Protein AF-A0A955W5U6-F1 (afdb_monomer_lite)

Secondary structure (DSSP, 8-state):
------HHHHHHHHTT---S-HHHHHHHHHTT------TTHHHHHT--GGGTTS---TT--HHHHHHHHTT--B--EEEESGGGSSEEEE--HHHHHHHTHHHHH--S---EEEETTTEEEESS-SS--------EEEEPPPB--SS-SHHHHH-HHHHHHHHHHHHHHHHHHHHHHHHHHHH--

Radius of gyration: 18.3 Å; chains: 1; bounding box: 48×34×46 Å

Structure (mmCIF, N/CA/C/O backbone):
data_AF-A0A955W5U6-F1
#
_entry.id   AF-A0A955W5U6-F1
#
loop_
_atom_site.group_PDB
_atom_site.id
_atom_site.type_symbol
_atom_site.label_atom_id
_atom_site.label_alt_id
_atom_site.label_comp_id
_atom_site.label_asym_id
_atom_site.label_entity_id
_atom_site.label_seq_id
_atom_site.pdbx_PDB_ins_code
_atom_site.Cartn_x
_atom_site.Cartn_y
_atom_site.Cartn_z
_atom_site.occupancy
_atom_site.B_iso_or_equiv
_atom_site.auth_seq_id
_atom_site.auth_comp_id
_atom_site.auth_asym_id
_atom_site.auth_atom_id
_atom_site.pdbx_PDB_model_num
ATOM 1 N N . THR A 1 1 ? 7.792 -0.093 19.695 1.00 34.09 1 THR A N 1
ATOM 2 C CA . THR A 1 1 ? 9.163 -0.514 19.315 1.00 34.09 1 THR A CA 1
ATOM 3 C C . THR A 1 1 ? 9.950 0.715 18.908 1.00 34.09 1 THR A C 1
ATOM 5 O O . THR A 1 1 ? 9.458 1.482 18.096 1.00 34.09 1 THR A O 1
ATOM 8 N N . SER A 1 2 ? 11.088 0.969 19.558 1.00 31.83 2 SER A N 1
ATOM 9 C CA . SER A 1 2 ? 11.802 2.258 19.545 1.00 31.83 2 SER A CA 1
ATOM 10 C C . SER A 1 2 ? 12.275 2.677 18.144 1.00 31.83 2 SER A C 1
ATOM 12 O O . SER A 1 2 ? 13.122 2.016 17.542 1.00 31.83 2 SER A O 1
ATOM 14 N N . PHE A 1 3 ? 11.729 3.784 17.635 1.00 42.81 3 PHE A N 1
ATOM 15 C CA . PHE A 1 3 ? 12.229 4.490 16.455 1.00 42.81 3 PHE A CA 1
ATOM 16 C C . PHE A 1 3 ? 13.538 5.180 16.877 1.00 42.81 3 PHE A C 1
ATOM 18 O O . PHE A 1 3 ? 13.518 6.229 17.520 1.00 42.81 3 PHE A O 1
ATOM 25 N N . ARG A 1 4 ? 14.697 4.552 16.630 1.00 45.94 4 ARG A N 1
ATOM 26 C CA . ARG A 1 4 ? 15.995 5.144 16.999 1.00 45.94 4 ARG A CA 1
ATOM 27 C C . ARG A 1 4 ? 16.191 6.457 16.235 1.00 45.94 4 ARG A C 1
ATOM 29 O O . ARG A 1 4 ? 16.200 6.481 15.006 1.00 45.94 4 ARG A O 1
ATOM 36 N N . VAL A 1 5 ? 16.354 7.541 16.989 1.00 48.19 5 VAL A N 1
ATOM 37 C CA . VAL A 1 5 ? 16.432 8.925 16.505 1.00 48.19 5 VAL A CA 1
ATOM 38 C C . VAL A 1 5 ? 17.806 9.192 15.871 1.00 48.19 5 VAL A C 1
ATOM 40 O O . VAL A 1 5 ? 18.688 9.789 16.477 1.00 48.19 5 VAL A O 1
ATOM 43 N N . GLY A 1 6 ? 18.020 8.686 14.656 1.00 61.12 6 GLY A N 1
ATOM 44 C CA . GLY A 1 6 ? 19.165 9.038 13.808 1.00 61.12 6 GLY A CA 1
ATOM 45 C C . GLY A 1 6 ? 18.867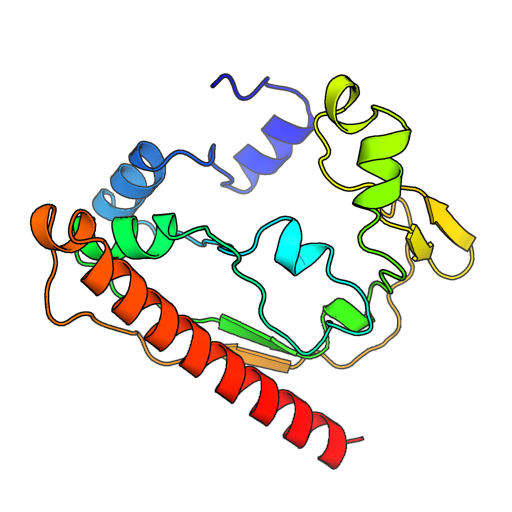 10.235 12.885 1.00 61.12 6 GLY A C 1
ATOM 46 O O . GLY A 1 6 ? 17.714 10.666 12.795 1.00 61.12 6 GLY A O 1
ATOM 47 N N . PRO A 1 7 ? 19.863 10.754 12.140 1.00 62.62 7 PRO A N 1
ATOM 48 C CA . PRO A 1 7 ? 19.679 11.865 11.194 1.00 62.62 7 PRO A CA 1
ATOM 49 C C . PRO A 1 7 ? 18.575 11.600 10.159 1.00 62.62 7 PRO A C 1
ATOM 51 O O . PRO A 1 7 ? 17.781 12.481 9.844 1.00 62.62 7 PRO A O 1
ATOM 54 N N . VAL A 1 8 ? 18.475 10.349 9.702 1.00 58.75 8 VAL A N 1
ATOM 55 C CA . VAL A 1 8 ? 17.448 9.876 8.764 1.00 58.75 8 VAL A CA 1
ATOM 56 C C . VAL A 1 8 ? 16.051 9.925 9.391 1.00 58.75 8 VAL A C 1
ATOM 58 O O . VAL A 1 8 ? 15.119 10.422 8.769 1.00 58.75 8 VAL A O 1
ATOM 61 N N . ALA A 1 9 ? 15.905 9.484 10.645 1.00 60.75 9 ALA A N 1
ATOM 62 C CA . ALA A 1 9 ? 14.629 9.545 11.357 1.00 60.75 9 ALA A CA 1
ATOM 63 C C . ALA A 1 9 ? 14.159 10.996 11.537 1.00 60.75 9 ALA A C 1
ATOM 65 O O . ALA A 1 9 ? 13.003 11.293 11.269 1.00 60.75 9 ALA A O 1
ATOM 66 N N . ARG A 1 10 ? 15.067 11.916 11.897 1.00 65.88 10 ARG A N 1
ATOM 67 C CA . ARG A 1 10 ? 14.760 13.353 12.007 1.00 65.88 10 ARG A CA 1
ATOM 68 C C . ARG A 1 10 ? 14.294 13.969 10.690 1.00 65.88 10 ARG A C 1
ATOM 70 O O . ARG A 1 10 ? 13.343 14.743 10.704 1.00 65.88 10 ARG A O 1
ATOM 77 N N . PHE A 1 11 ? 14.937 13.626 9.576 1.00 68.19 11 PHE A N 1
ATOM 78 C CA . PHE A 1 11 ? 14.529 14.099 8.253 1.00 68.19 11 PHE A CA 1
ATOM 79 C C . PHE A 1 11 ? 13.111 13.631 7.900 1.00 68.19 11 PHE A C 1
ATOM 81 O O . PHE A 1 11 ? 12.267 14.442 7.532 1.00 68.19 11 PHE A O 1
ATOM 88 N N . PHE A 1 12 ? 12.816 12.344 8.093 1.00 67.19 12 PHE A N 1
ATOM 89 C CA . PHE A 1 12 ? 11.481 11.804 7.836 1.00 67.19 12 PHE A CA 1
ATOM 90 C C . PHE A 1 12 ? 10.420 12.375 8.785 1.00 67.19 12 PHE A C 1
ATOM 92 O O . PHE A 1 12 ? 9.337 12.729 8.329 1.00 67.19 12 PHE A O 1
ATOM 99 N N . THR A 1 13 ? 10.727 12.551 10.073 1.00 71.75 13 THR A N 1
ATOM 100 C CA . THR A 1 13 ? 9.811 13.203 11.022 1.00 71.75 13 THR A CA 1
ATOM 101 C C . THR A 1 13 ? 9.540 14.661 10.650 1.00 71.75 13 THR A C 1
ATOM 103 O O . THR A 1 13 ? 8.400 15.102 10.749 1.00 71.75 13 THR A O 1
ATOM 106 N N . ALA A 1 14 ? 10.538 15.402 10.156 1.00 66.88 14 ALA A N 1
ATOM 107 C CA . ALA A 1 14 ? 10.334 16.762 9.647 1.00 66.88 14 ALA A CA 1
ATOM 108 C C . ALA A 1 14 ? 9.428 16.802 8.400 1.00 66.88 14 ALA A C 1
ATOM 110 O O . ALA A 1 14 ? 8.736 17.790 8.176 1.00 66.88 14 ALA A O 1
ATOM 111 N N . LEU A 1 15 ? 9.387 15.715 7.625 1.00 66.31 15 LEU A N 1
ATOM 112 C CA . LEU A 1 15 ? 8.453 15.515 6.512 1.00 66.31 15 LEU A CA 1
ATOM 113 C C . LEU A 1 15 ? 7.086 14.956 6.955 1.00 66.31 15 LEU A C 1
ATOM 115 O O . LEU A 1 15 ? 6.272 14.586 6.112 1.00 66.31 15 LEU A O 1
ATOM 119 N N . GLY A 1 16 ? 6.824 14.876 8.264 1.00 65.81 16 GLY A N 1
ATOM 120 C CA . GLY A 1 16 ? 5.565 14.379 8.823 1.00 65.81 16 GLY A CA 1
ATOM 121 C C . GLY A 1 16 ? 5.456 12.854 8.889 1.00 65.81 16 GLY A C 1
ATOM 122 O O . GLY A 1 16 ? 4.377 12.333 9.163 1.00 65.81 16 GLY A O 1
ATOM 123 N N . ALA A 1 17 ? 6.545 12.116 8.653 1.00 69.88 17 ALA A N 1
ATOM 124 C CA . ALA A 1 17 ? 6.533 10.670 8.816 1.00 69.88 17 ALA A CA 1
ATOM 125 C C . ALA A 1 17 ? 6.460 10.307 10.301 1.00 69.88 17 ALA A C 1
ATOM 127 O O . ALA A 1 17 ? 7.301 10.708 11.113 1.00 69.88 17 ALA A O 1
ATOM 128 N N . VAL A 1 18 ? 5.471 9.489 10.631 1.00 70.25 18 VAL A N 1
ATOM 129 C CA . VAL A 1 18 ? 5.266 8.964 11.973 1.00 70.25 18 VAL A CA 1
ATOM 130 C C . VAL A 1 18 ? 5.658 7.487 12.052 1.00 70.25 18 VAL A C 1
ATOM 132 O O . VAL A 1 18 ? 5.586 6.780 11.040 1.00 70.25 18 VAL A O 1
ATOM 135 N N . PRO A 1 19 ? 6.084 6.988 13.229 1.00 70.00 19 PRO A N 1
ATOM 136 C CA . PRO A 1 19 ? 6.221 5.558 13.460 1.00 70.00 19 PRO A CA 1
ATOM 137 C C . PRO A 1 19 ? 4.973 4.802 12.997 1.00 70.00 19 PRO A C 1
ATOM 139 O O . PRO A 1 19 ? 3.849 5.200 13.291 1.00 70.00 19 PRO A O 1
ATOM 142 N N . ALA A 1 20 ? 5.176 3.695 12.282 1.00 67.25 20 ALA A N 1
ATOM 143 C CA . ALA A 1 20 ? 4.094 2.844 11.802 1.00 67.25 20 ALA A CA 1
ATOM 144 C C . ALA A 1 20 ? 3.463 2.062 12.972 1.00 67.25 20 ALA A C 1
ATOM 146 O O . ALA A 1 20 ? 3.761 0.885 13.177 1.00 67.25 20 ALA A O 1
ATOM 147 N N . ALA A 1 21 ? 2.630 2.747 13.755 1.00 76.94 21 ALA A N 1
ATOM 148 C CA . ALA A 1 21 ? 1.872 2.218 14.883 1.00 76.94 21 ALA A CA 1
ATOM 149 C C . ALA A 1 21 ? 0.371 2.494 14.660 1.00 76.94 21 ALA A C 1
ATOM 151 O O . ALA A 1 21 ? 0.016 3.641 14.367 1.00 76.94 21 ALA A O 1
ATOM 152 N N . PRO A 1 22 ? -0.511 1.481 14.764 1.00 78.06 22 PRO A N 1
ATOM 153 C CA . PRO A 1 22 ? -1.954 1.662 14.591 1.00 78.06 22 PRO A CA 1
ATOM 154 C C . PRO A 1 22 ? -2.551 2.740 15.503 1.00 78.06 22 PRO A C 1
ATOM 156 O O . PRO A 1 22 ? -3.418 3.490 15.065 1.00 78.06 22 PRO A O 1
ATOM 159 N N . GLU A 1 23 ? -2.053 2.847 16.734 1.00 84.62 23 GLU A N 1
ATOM 160 C CA . GLU A 1 23 ? -2.523 3.801 17.744 1.00 84.62 23 GLU A CA 1
ATOM 161 C C . GLU A 1 23 ? -2.258 5.241 17.295 1.00 84.62 23 GLU A C 1
ATOM 163 O O . GLU A 1 23 ? -3.140 6.089 17.337 1.00 84.62 23 GLU A O 1
ATOM 168 N N . MET A 1 24 ? -1.070 5.495 16.747 1.00 86.06 24 MET A N 1
ATOM 169 C CA . MET A 1 24 ? -0.699 6.819 16.251 1.00 86.06 24 MET A CA 1
ATOM 170 C C . MET A 1 24 ? -1.499 7.211 15.006 1.00 86.06 24 MET A C 1
ATOM 172 O O . MET A 1 24 ? -1.887 8.365 14.844 1.00 86.06 24 MET A O 1
ATOM 176 N N . ALA A 1 25 ? -1.765 6.252 14.118 1.00 87.50 25 ALA A N 1
ATOM 177 C CA . ALA A 1 25 ? -2.601 6.500 12.950 1.00 87.50 25 ALA A CA 1
ATOM 178 C C . ALA A 1 25 ? -4.059 6.804 13.347 1.00 87.50 25 ALA A C 1
ATOM 180 O O . ALA A 1 25 ? -4.676 7.674 12.735 1.00 87.50 25 ALA A O 1
ATOM 181 N N . SER A 1 26 ? -4.579 6.137 14.383 1.00 90.31 26 SER A N 1
ATOM 182 C CA . SER A 1 26 ? -5.891 6.418 14.981 1.00 90.31 26 SER A CA 1
ATOM 183 C C . SER A 1 26 ? -5.949 7.831 15.576 1.00 90.31 26 SER A C 1
ATOM 185 O O . SER A 1 26 ? -6.796 8.625 15.169 1.00 90.31 26 SER A O 1
ATOM 187 N N . GLU A 1 27 ? -4.981 8.209 16.419 1.00 90.81 27 GLU A N 1
ATOM 188 C CA . GLU A 1 27 ? -4.899 9.554 17.014 1.00 90.81 27 GLU A CA 1
ATOM 189 C C . GLU A 1 27 ? -4.852 10.670 15.956 1.00 90.81 27 GLU A C 1
ATOM 191 O O . GLU A 1 27 ? -5.523 11.698 16.090 1.00 90.81 27 GLU A O 1
ATOM 196 N N . LEU A 1 28 ? -4.087 10.470 14.876 1.00 91.31 28 LEU A N 1
ATOM 197 C CA . LEU A 1 28 ? -4.004 11.425 13.768 1.00 91.31 28 LEU A CA 1
ATOM 198 C C . LEU A 1 28 ? -5.349 11.599 13.057 1.00 91.31 28 LEU A C 1
ATOM 200 O O . LEU A 1 28 ? -5.753 12.734 12.794 1.00 91.31 28 LEU A O 1
ATOM 204 N N . LEU A 1 29 ? -6.044 10.498 12.761 1.00 93.06 29 LEU A N 1
ATOM 205 C CA . LEU A 1 29 ? -7.362 10.539 12.123 1.00 93.06 29 LEU A CA 1
ATOM 206 C C . LEU A 1 29 ? -8.392 11.236 13.022 1.00 93.06 29 LEU A C 1
ATOM 208 O O . LEU A 1 29 ? -9.114 12.114 12.549 1.00 93.06 29 LEU A O 1
ATOM 212 N N . GLN A 1 30 ? -8.405 10.923 14.320 1.00 91.75 30 GLN A N 1
ATOM 213 C CA . GLN A 1 30 ? -9.289 11.563 15.305 1.00 91.75 30 GLN A CA 1
ATOM 214 C C . GLN A 1 30 ? -8.997 13.058 15.475 1.00 91.75 30 GLN A C 1
ATOM 216 O O . GLN A 1 30 ? -9.906 13.851 15.709 1.00 91.75 30 GLN A O 1
ATOM 221 N N . SER A 1 31 ? -7.740 13.458 15.285 1.00 93.81 31 SER A N 1
ATOM 222 C CA . SER A 1 31 ? -7.306 14.859 15.312 1.00 93.81 31 SER A CA 1
ATOM 223 C C . SER A 1 31 ? -7.586 15.611 13.998 1.00 93.81 31 SER A C 1
ATOM 225 O O . SER A 1 31 ? -7.182 16.765 13.852 1.00 93.81 31 SER A O 1
ATOM 227 N N . GLY A 1 32 ? -8.257 14.980 13.027 1.00 90.69 32 GLY A N 1
ATOM 228 C CA . GLY A 1 32 ? -8.648 15.591 11.752 1.00 90.69 32 GLY A CA 1
ATOM 229 C C . GLY A 1 32 ? -7.566 15.576 10.666 1.00 90.69 32 GLY A C 1
ATOM 230 O O . GLY A 1 32 ? -7.752 16.186 9.608 1.00 90.69 32 GLY A O 1
ATOM 231 N N . TYR A 1 33 ? -6.445 14.884 10.886 1.00 92.12 33 TYR A N 1
ATOM 232 C CA . TYR A 1 33 ? -5.411 14.715 9.866 1.00 92.12 33 TYR A CA 1
ATOM 233 C C . TYR A 1 33 ? -5.774 13.612 8.869 1.00 92.12 33 TYR A C 1
ATOM 235 O O . TYR A 1 33 ? -6.587 12.726 9.120 1.00 92.12 33 TYR A O 1
ATOM 243 N N . LYS A 1 34 ? -5.119 13.654 7.707 1.00 90.44 34 LYS A N 1
ATOM 244 C CA . LYS A 1 34 ? -5.194 12.600 6.691 1.00 90.44 34 LYS A CA 1
ATOM 245 C C . LYS A 1 34 ? -3.996 11.673 6.849 1.00 90.44 34 LYS A C 1
ATOM 247 O O . LYS A 1 34 ? -2.871 12.147 6.988 1.00 90.44 34 LYS A O 1
ATOM 252 N N . VAL A 1 35 ? -4.228 10.366 6.766 1.00 90.50 35 VAL A N 1
ATOM 253 C CA . VAL A 1 35 ? -3.174 9.348 6.848 1.00 90.50 35 VAL A CA 1
ATOM 254 C C . VAL A 1 35 ? -2.984 8.693 5.484 1.00 90.50 35 VAL A C 1
ATOM 256 O O . VAL A 1 35 ? -3.941 8.228 4.869 1.00 90.50 35 VAL A O 1
ATOM 259 N N . LEU A 1 36 ? -1.734 8.643 5.019 1.00 89.81 36 LEU A N 1
ATOM 260 C CA . LEU A 1 36 ? -1.338 7.904 3.823 1.00 89.81 36 LEU A CA 1
ATOM 261 C C . LEU A 1 36 ? -0.738 6.559 4.237 1.00 89.81 36 LEU A C 1
ATOM 263 O O . LEU A 1 36 ? 0.245 6.512 4.975 1.00 89.81 36 LEU A O 1
ATOM 267 N N . ALA A 1 37 ? -1.316 5.468 3.741 1.00 88.31 37 ALA A N 1
ATOM 268 C CA . ALA A 1 37 ? -0.846 4.116 4.006 1.00 88.31 37 ALA A CA 1
ATOM 269 C C . ALA A 1 37 ? -0.379 3.436 2.715 1.00 88.31 37 ALA A C 1
ATOM 271 O O . ALA A 1 37 ? -0.998 3.584 1.665 1.00 88.31 37 ALA A O 1
ATOM 272 N N . PHE A 1 38 ? 0.680 2.631 2.822 1.00 86.94 38 PHE A N 1
ATOM 273 C CA . PHE A 1 38 ? 1.185 1.775 1.747 1.00 86.94 38 PHE A CA 1
ATOM 274 C C . PHE A 1 38 ? 1.054 0.306 2.172 1.00 86.94 38 PHE A C 1
ATOM 276 O O . PHE A 1 38 ? 1.992 -0.235 2.766 1.00 86.94 38 PHE A O 1
ATOM 283 N N . PRO A 1 39 ? -0.088 -0.362 1.908 1.00 85.62 39 PRO A N 1
ATOM 284 C CA . PRO A 1 39 ? -0.369 -1.689 2.461 1.00 85.62 39 PRO A CA 1
ATOM 285 C C . PRO A 1 39 ? 0.697 -2.730 2.097 1.00 85.62 39 PRO A C 1
ATOM 287 O O . PRO A 1 39 ? 1.187 -3.455 2.964 1.00 85.62 39 PRO A O 1
ATOM 290 N N . GLY A 1 40 ? 1.150 -2.743 0.842 1.00 78.06 40 GLY A N 1
ATOM 291 C CA . GLY A 1 40 ? 2.191 -3.666 0.387 1.00 78.06 40 GLY A CA 1
ATOM 292 C C . GLY A 1 40 ? 3.605 -3.345 0.880 1.00 78.06 40 GLY A C 1
ATOM 293 O O . GLY A 1 40 ? 4.445 -4.245 0.979 1.00 78.06 40 GLY A O 1
ATOM 294 N N . GLY A 1 41 ? 3.862 -2.101 1.302 1.00 75.75 41 GLY A N 1
ATOM 295 C CA . GLY A 1 41 ? 5.161 -1.616 1.785 1.00 75.75 41 GLY A CA 1
ATOM 296 C C . GLY A 1 41 ? 6.333 -2.131 0.946 1.00 75.75 41 GLY A C 1
ATOM 297 O O . GLY A 1 41 ? 6.281 -2.100 -0.277 1.00 75.75 41 GLY A O 1
ATOM 298 N N . GLU A 1 42 ? 7.349 -2.683 1.613 1.00 63.75 42 GLU A N 1
ATOM 299 C CA . GLU A 1 42 ? 8.541 -3.255 0.966 1.00 63.75 42 GLU A CA 1
ATOM 300 C C . GLU A 1 42 ? 8.222 -4.334 -0.094 1.00 63.75 42 GLU A C 1
ATOM 302 O O . GLU A 1 42 ? 8.974 -4.503 -1.045 1.00 63.75 42 GLU A O 1
ATOM 307 N N . THR A 1 43 ? 7.115 -5.077 0.041 1.00 67.62 43 THR A N 1
ATOM 308 C CA . THR A 1 43 ? 6.779 -6.145 -0.918 1.00 67.62 43 THR A CA 1
ATOM 309 C C . THR A 1 43 ? 6.323 -5.586 -2.241 1.00 67.62 43 THR A C 1
ATOM 311 O O . THR A 1 43 ? 6.748 -6.057 -3.290 1.00 67.62 43 THR A O 1
ATOM 314 N N . ASP A 1 44 ? 5.487 -4.564 -2.180 1.00 73.44 44 ASP A N 1
ATOM 315 C CA . ASP A 1 44 ? 4.989 -3.913 -3.375 1.00 73.44 44 ASP A CA 1
ATOM 316 C C . ASP A 1 44 ? 6.049 -2.997 -3.992 1.00 73.44 44 ASP A C 1
ATOM 318 O O . ASP A 1 44 ? 6.201 -2.962 -5.212 1.00 73.44 44 ASP A O 1
ATOM 322 N N . SER A 1 45 ? 6.837 -2.299 -3.167 1.00 67.38 45 SER A N 1
ATOM 323 C CA . SER A 1 45 ? 7.867 -1.383 -3.664 1.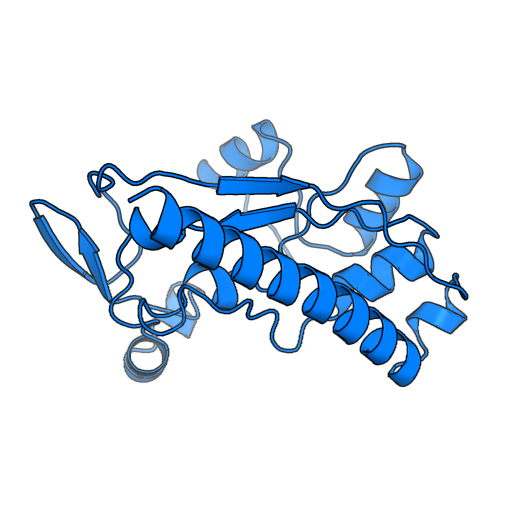00 67.38 45 SER A CA 1
ATOM 324 C C . SER A 1 45 ? 9.064 -2.104 -4.283 1.00 67.38 45 SER A C 1
ATOM 326 O O . SER A 1 45 ? 9.646 -1.591 -5.234 1.00 67.38 45 SER A O 1
ATOM 328 N N . MET A 1 46 ? 9.411 -3.297 -3.793 1.00 64.38 46 MET A N 1
ATOM 329 C CA . MET A 1 46 ? 10.569 -4.077 -4.257 1.00 64.38 46 MET A CA 1
ATOM 330 C C . MET A 1 46 ? 10.168 -5.280 -5.114 1.00 64.38 46 MET A C 1
ATOM 332 O O . MET A 1 46 ? 10.929 -6.246 -5.236 1.00 64.38 46 MET A O 1
ATOM 336 N N . ARG A 1 47 ? 8.961 -5.247 -5.688 1.00 74.31 47 ARG A N 1
ATOM 337 C CA . ARG A 1 47 ? 8.494 -6.282 -6.610 1.00 74.31 47 ARG A CA 1
ATOM 338 C C . ARG A 1 47 ? 9.366 -6.328 -7.860 1.00 74.31 47 ARG A C 1
ATOM 340 O O . ARG A 1 47 ? 9.929 -5.320 -8.283 1.00 74.31 47 ARG A O 1
ATOM 347 N N . SER A 1 48 ? 9.483 -7.520 -8.438 1.00 72.69 48 SER A N 1
ATOM 348 C CA . SER A 1 48 ? 10.264 -7.715 -9.655 1.00 72.69 48 SER A CA 1
ATOM 349 C C . SER A 1 48 ? 9.666 -6.922 -10.822 1.00 72.69 48 SER A C 1
ATOM 351 O O . SER A 1 48 ? 8.459 -6.670 -10.862 1.00 72.69 48 SER A O 1
ATOM 353 N N . PHE A 1 49 ? 10.481 -6.581 -11.820 1.00 70.81 49 PHE A N 1
ATOM 354 C CA . PHE A 1 49 ? 9.986 -5.948 -13.045 1.00 70.81 49 PHE A CA 1
ATOM 355 C C . PHE A 1 49 ? 8.930 -6.808 -13.776 1.00 70.81 49 PHE A C 1
ATOM 357 O O . PHE A 1 49 ? 8.039 -6.278 -14.444 1.00 70.81 49 PHE A O 1
ATOM 364 N N . ALA A 1 50 ? 8.973 -8.137 -13.624 1.00 75.81 50 ALA A N 1
ATOM 365 C CA . ALA A 1 50 ? 7.938 -9.022 -14.159 1.00 75.81 50 ALA A CA 1
ATOM 366 C C . ALA A 1 50 ? 6.569 -8.772 -13.496 1.00 75.81 50 ALA A C 1
ATOM 368 O O . ALA A 1 50 ? 5.545 -8.789 -14.176 1.00 75.81 50 ALA A O 1
ATOM 369 N N . ASP A 1 51 ? 6.559 -8.433 -12.206 1.00 81.88 51 ASP A N 1
ATOM 370 C CA . ASP A 1 51 ? 5.355 -8.124 -11.428 1.00 81.88 51 ASP A CA 1
ATOM 371 C C . ASP A 1 51 ? 5.001 -6.627 -11.412 1.00 81.88 51 ASP A C 1
ATOM 373 O O . ASP A 1 51 ? 4.105 -6.206 -10.682 1.00 81.88 51 ASP A O 1
ATOM 377 N N . ARG A 1 52 ? 5.671 -5.786 -12.213 1.00 80.62 52 ARG A N 1
ATOM 378 C CA . ARG A 1 52 ? 5.502 -4.317 -12.170 1.00 80.62 52 ARG A CA 1
ATOM 379 C C . ARG A 1 52 ? 4.051 -3.844 -12.360 1.00 80.62 52 ARG A C 1
ATOM 381 O O . ARG A 1 52 ? 3.680 -2.812 -11.805 1.00 80.62 52 ARG A O 1
ATOM 388 N N . ASN A 1 53 ? 3.242 -4.636 -13.066 1.00 87.25 53 ASN A N 1
ATOM 389 C CA . ASN A 1 53 ? 1.835 -4.376 -13.392 1.00 87.25 53 ASN A CA 1
ATOM 390 C C . ASN A 1 53 ? 0.838 -5.012 -12.402 1.00 87.25 53 ASN A C 1
ATOM 392 O O . ASN A 1 53 ? -0.346 -5.119 -12.706 1.00 87.25 53 ASN A O 1
ATOM 396 N N . ARG A 1 54 ? 1.304 -5.478 -11.239 1.00 89.38 54 ARG A N 1
ATOM 397 C CA . ARG A 1 54 ? 0.468 -6.122 -10.219 1.00 89.38 54 ARG A CA 1
ATOM 398 C C . ARG A 1 54 ? 0.581 -5.382 -8.895 1.00 89.38 54 ARG A C 1
ATOM 400 O O . ARG A 1 54 ? 1.678 -4.982 -8.505 1.00 89.38 54 ARG A O 1
ATOM 407 N N . ILE A 1 55 ? -0.541 -5.253 -8.197 1.00 89.94 55 ILE A N 1
ATOM 408 C CA . ILE A 1 55 ? -0.600 -4.713 -6.837 1.00 89.94 55 ILE A CA 1
ATOM 409 C C . ILE A 1 55 ? -0.424 -5.856 -5.836 1.00 89.94 55 ILE A C 1
ATOM 411 O O . ILE A 1 55 ? -1.198 -6.816 -5.841 1.00 89.94 55 ILE A O 1
ATOM 415 N N . ILE A 1 56 ? 0.579 -5.762 -4.957 1.00 87.69 56 ILE A N 1
ATOM 416 C CA . ILE A 1 56 ? 0.932 -6.835 -4.014 1.00 87.69 56 ILE A CA 1
ATOM 417 C C . ILE A 1 56 ? 0.868 -6.328 -2.571 1.00 87.69 56 ILE A C 1
ATOM 419 O O . ILE A 1 56 ? 1.864 -5.922 -1.973 1.00 87.69 56 ILE A O 1
ATOM 423 N N . PHE A 1 57 ? -0.315 -6.402 -1.963 1.00 87.50 57 PHE A N 1
ATOM 424 C CA . PHE A 1 57 ? -0.500 -6.018 -0.557 1.00 87.50 57 PHE A CA 1
ATOM 425 C C . PHE A 1 57 ? -0.057 -7.100 0.441 1.00 87.50 57 PHE A C 1
ATOM 427 O O . PHE A 1 57 ? 0.291 -6.791 1.587 1.00 87.50 57 PHE A O 1
ATOM 434 N N . GLY A 1 58 ? 0.033 -8.355 -0.007 1.00 84.75 58 GLY A N 1
ATOM 435 C CA . GLY A 1 58 ? 0.415 -9.482 0.839 1.00 84.75 58 GLY A CA 1
ATOM 436 C C . GLY A 1 58 ? -0.599 -9.697 1.959 1.00 84.75 58 GLY A C 1
ATOM 437 O O . GLY A 1 58 ? -1.791 -9.510 1.769 1.00 84.75 58 GLY A O 1
ATOM 438 N N . THR A 1 59 ? -0.135 -10.070 3.153 1.00 85.19 59 THR A N 1
ATOM 439 C CA . THR A 1 59 ? -1.037 -10.449 4.248 1.00 85.19 59 THR A CA 1
ATOM 440 C C . THR A 1 59 ? -1.481 -9.299 5.163 1.00 85.19 59 THR A C 1
ATOM 442 O O . THR A 1 59 ? -2.023 -9.526 6.250 1.00 85.19 59 THR A O 1
ATOM 445 N N . ARG A 1 60 ? -1.224 -8.045 4.778 1.00 84.31 60 ARG A N 1
ATOM 446 C CA . ARG A 1 60 ? -1.342 -6.880 5.668 1.00 84.31 60 ARG A CA 1
ATOM 447 C C . ARG A 1 60 ? -2.721 -6.231 5.574 1.00 84.31 60 ARG A C 1
ATOM 449 O O . ARG A 1 60 ? -3.002 -5.483 4.646 1.00 84.31 60 ARG A O 1
ATOM 456 N N . ARG A 1 61 ? -3.547 -6.453 6.600 1.00 93.88 61 ARG A N 1
ATOM 457 C CA . ARG A 1 61 ? -4.931 -5.939 6.678 1.00 93.88 61 ARG A CA 1
ATOM 458 C C . ARG A 1 61 ? -5.101 -4.754 7.639 1.00 93.88 61 ARG A C 1
ATOM 460 O O . ARG A 1 61 ? -6.211 -4.297 7.883 1.00 93.88 61 ARG A O 1
ATOM 467 N N . GLY A 1 62 ? -4.002 -4.230 8.189 1.00 91.88 62 GLY A N 1
ATOM 468 C CA . GLY A 1 62 ? -4.042 -3.168 9.203 1.00 91.88 62 GLY A CA 1
ATOM 469 C C . GLY A 1 62 ? -4.713 -1.875 8.729 1.00 91.88 62 GLY A C 1
ATOM 470 O O . GLY A 1 62 ? -5.395 -1.231 9.514 1.00 91.88 62 GLY A O 1
ATOM 471 N N . TYR A 1 63 ? -4.581 -1.529 7.446 1.00 93.31 63 TYR A N 1
ATOM 472 C CA . TYR A 1 63 ? -5.196 -0.322 6.885 1.00 93.31 63 TYR A CA 1
ATOM 473 C C . TYR A 1 63 ? -6.731 -0.425 6.797 1.00 93.31 63 TYR A C 1
ATOM 475 O O . TYR A 1 63 ? -7.411 0.556 7.076 1.00 93.31 63 TYR A O 1
ATOM 483 N N . ILE A 1 64 ? -7.273 -1.613 6.483 1.00 96.69 64 ILE A N 1
ATOM 484 C CA . ILE A 1 64 ? -8.721 -1.876 6.522 1.00 96.69 64 ILE A CA 1
ATOM 485 C C . ILE A 1 64 ? -9.214 -1.818 7.963 1.00 96.69 64 ILE A C 1
ATOM 487 O O . ILE A 1 64 ? -10.158 -1.095 8.253 1.00 96.69 64 ILE A O 1
ATOM 491 N N . ARG A 1 65 ? -8.536 -2.517 8.884 1.00 96.12 65 ARG A N 1
ATOM 492 C CA . ARG A 1 65 ? -8.908 -2.507 10.308 1.00 96.12 65 ARG A CA 1
ATOM 493 C C . ARG A 1 65 ? -8.925 -1.092 10.883 1.00 96.12 65 ARG A C 1
ATOM 495 O O . ARG A 1 65 ? -9.851 -0.752 11.607 1.00 96.12 65 ARG A O 1
AT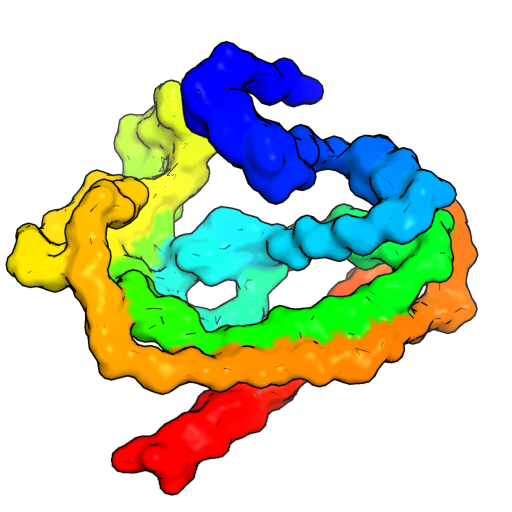OM 502 N N . LEU A 1 66 ? -7.938 -0.265 10.536 1.00 95.06 66 LEU A N 1
ATOM 503 C CA . LEU A 1 66 ? -7.895 1.138 10.943 1.00 95.06 66 LEU A CA 1
ATOM 504 C C . LEU A 1 66 ? -9.072 1.930 10.358 1.00 95.06 66 LEU A C 1
ATOM 506 O O . LEU A 1 66 ? -9.763 2.616 11.101 1.00 95.06 66 LEU A O 1
ATOM 510 N N . ALA A 1 67 ? -9.329 1.807 9.053 1.00 95.94 67 ALA A N 1
ATOM 511 C CA . ALA A 1 67 ? -10.427 2.520 8.403 1.00 95.94 67 ALA A CA 1
ATOM 512 C C . ALA A 1 67 ? -11.800 2.136 8.980 1.00 95.94 67 ALA A C 1
ATOM 514 O O . ALA A 1 67 ? -12.640 3.007 9.201 1.00 95.94 67 ALA A O 1
ATOM 515 N N . LEU A 1 68 ? -12.002 0.847 9.276 1.00 97.31 68 LEU A N 1
ATOM 516 C CA . LEU A 1 68 ? -13.206 0.334 9.927 1.00 97.31 68 LEU A CA 1
ATOM 517 C C . LEU A 1 68 ? -13.341 0.855 11.361 1.00 97.31 68 LEU A C 1
ATOM 519 O O . LEU A 1 68 ? -14.423 1.314 11.721 1.00 97.31 68 LEU A O 1
ATOM 523 N N . ARG A 1 69 ? -12.266 0.827 12.165 1.00 95.75 69 ARG A N 1
ATOM 524 C CA . ARG A 1 69 ? -12.278 1.332 13.552 1.00 95.75 69 ARG A CA 1
ATOM 525 C C . ARG A 1 69 ? -12.603 2.817 13.626 1.00 95.75 69 ARG A C 1
ATOM 527 O O . ARG A 1 69 ? -13.470 3.197 14.402 1.00 95.75 69 ARG A O 1
ATOM 534 N N . GLU A 1 70 ? -11.948 3.625 12.798 1.00 95.62 70 GLU A N 1
ATOM 535 C CA . GLU A 1 70 ? -12.115 5.084 12.802 1.00 95.62 70 GLU A CA 1
ATOM 536 C C . GLU A 1 70 ? -13.313 5.559 11.966 1.00 95.62 70 GLU A C 1
ATOM 538 O O . GLU A 1 70 ? -13.577 6.756 11.894 1.00 95.62 70 GLU A O 1
ATOM 543 N N . ASN A 1 71 ? -14.041 4.639 11.318 1.00 96.31 71 ASN A N 1
ATOM 544 C CA . ASN A 1 71 ? -15.159 4.944 10.423 1.00 96.31 71 ASN A CA 1
ATOM 545 C C . ASN A 1 71 ? -14.805 6.005 9.357 1.00 96.31 71 ASN A C 1
ATOM 547 O O . ASN A 1 71 ? -15.548 6.958 9.097 1.00 96.31 71 ASN A O 1
ATOM 551 N N . VAL A 1 72 ? -13.638 5.846 8.731 1.00 96.56 72 VAL A N 1
ATOM 552 C CA . VAL A 1 72 ? -13.142 6.753 7.687 1.00 96.56 72 VAL A CA 1
ATOM 553 C C . VAL A 1 72 ? -13.150 6.075 6.317 1.00 96.56 72 VAL A C 1
ATOM 555 O O . VAL A 1 72 ? -12.897 4.873 6.215 1.00 96.56 72 VAL A O 1
ATOM 558 N N . PRO A 1 73 ? -13.419 6.820 5.229 1.00 97.12 73 PRO A N 1
ATOM 559 C CA . PRO A 1 73 ? -13.334 6.260 3.891 1.00 97.12 73 PRO A CA 1
ATOM 560 C C . PRO A 1 73 ? -11.877 6.043 3.471 1.00 97.12 73 PRO A C 1
ATOM 562 O O . PRO A 1 73 ? -10.985 6.809 3.839 1.00 97.12 73 PRO A O 1
ATOM 565 N N . ILE A 1 74 ? -11.650 5.059 2.604 1.00 97.50 74 ILE A N 1
ATOM 566 C CA . ILE A 1 74 ? -10.361 4.876 1.927 1.00 97.50 74 ILE A CA 1
ATOM 567 C C . ILE A 1 74 ? -10.429 5.549 0.564 1.00 97.50 74 ILE A C 1
ATOM 569 O O . ILE A 1 74 ? -11.360 5.306 -0.192 1.00 97.50 74 ILE A O 1
ATOM 573 N N . VAL A 1 75 ? -9.434 6.367 0.225 1.00 97.75 75 VAL A N 1
ATOM 574 C CA . VAL A 1 75 ? -9.295 6.958 -1.114 1.00 97.75 75 VAL A CA 1
ATOM 575 C C . VAL A 1 75 ? -8.127 6.270 -1.822 1.00 97.75 75 VAL A C 1
ATOM 577 O O . VAL A 1 75 ? -6.974 6.578 -1.511 1.00 97.75 75 VAL A O 1
ATOM 580 N N . PRO A 1 76 ? -8.383 5.314 -2.734 1.00 96.88 76 PRO A N 1
ATOM 581 C CA . PRO A 1 76 ? -7.310 4.617 -3.422 1.00 96.88 76 PRO A CA 1
ATOM 582 C C . PRO A 1 76 ? -6.596 5.538 -4.414 1.00 96.88 76 PRO A C 1
ATOM 584 O O . PRO A 1 76 ? -7.233 6.246 -5.193 1.00 96.88 76 PRO A O 1
ATOM 587 N N . VAL A 1 77 ? -5.266 5.498 -4.415 1.00 94.69 77 VAL A N 1
ATOM 588 C CA . VAL A 1 77 ? -4.428 6.183 -5.406 1.00 94.69 77 VAL A CA 1
ATOM 589 C C . VAL A 1 77 ? -3.620 5.123 -6.137 1.00 94.69 77 VAL A C 1
ATOM 591 O O . VAL A 1 77 ? -2.895 4.353 -5.506 1.00 94.69 77 VAL A O 1
ATOM 594 N N . VAL A 1 78 ? -3.775 5.061 -7.456 1.00 94.38 78 VAL A N 1
ATOM 595 C CA . VAL A 1 78 ? -3.153 4.047 -8.311 1.00 94.38 78 VAL A CA 1
ATOM 596 C C . VAL A 1 78 ? -2.195 4.725 -9.272 1.00 94.38 78 VAL A C 1
ATOM 598 O O . VAL A 1 78 ? -2.548 5.719 -9.904 1.00 94.38 78 VAL A O 1
ATOM 601 N N . THR A 1 79 ? -0.990 4.171 -9.394 1.00 89.38 79 THR A N 1
ATOM 602 C CA . THR A 1 79 ? 0.076 4.726 -10.230 1.00 89.38 79 THR A CA 1
ATOM 603 C C . THR A 1 79 ? 0.626 3.659 -11.172 1.00 89.38 79 THR A C 1
ATOM 605 O O . THR A 1 79 ? 1.058 2.597 -10.727 1.00 89.38 79 THR A O 1
ATOM 608 N N . ALA A 1 80 ? 0.664 3.962 -12.470 1.00 88.56 80 ALA A N 1
ATOM 609 C CA . ALA A 1 80 ? 1.249 3.133 -13.521 1.00 88.56 80 ALA A CA 1
ATOM 610 C C . ALA A 1 80 ? 2.525 3.785 -14.085 1.00 88.56 80 ALA A C 1
ATOM 612 O O . ALA A 1 80 ? 2.576 4.997 -14.303 1.00 88.56 80 ALA A O 1
ATOM 613 N N . GLY A 1 81 ? 3.560 2.981 -14.345 1.00 76.38 81 GLY A N 1
ATOM 614 C CA . GLY A 1 81 ? 4.853 3.440 -14.883 1.00 76.38 81 GLY A CA 1
ATOM 615 C C . GLY A 1 81 ? 5.885 3.866 -13.829 1.00 76.38 81 GLY A C 1
ATOM 616 O O . GLY A 1 81 ? 7.059 3.998 -14.157 1.00 76.38 81 GLY A O 1
ATOM 617 N N . GLY A 1 82 ? 5.499 4.000 -12.553 1.00 71.75 82 GLY A N 1
ATOM 618 C CA . GLY A 1 82 ? 6.431 4.338 -11.466 1.00 71.75 82 GLY A CA 1
ATOM 619 C C . GLY A 1 82 ? 7.588 3.336 -11.340 1.00 71.75 82 GLY A C 1
ATOM 620 O O . GLY A 1 82 ? 8.750 3.726 -11.297 1.00 71.75 82 GLY A O 1
ATOM 621 N N . HIS A 1 83 ? 7.288 2.036 -11.405 1.00 66.56 83 HIS A N 1
ATOM 622 C CA . HIS A 1 83 ? 8.271 0.940 -11.338 1.00 66.56 83 HIS A CA 1
ATOM 623 C C . HIS A 1 83 ? 9.157 0.796 -12.582 1.00 66.56 83 HIS A C 1
ATOM 625 O O . HIS A 1 83 ? 10.030 -0.064 -12.614 1.00 66.56 83 HIS A O 1
ATOM 631 N N . GLU A 1 84 ? 8.959 1.621 -13.610 1.00 58.69 84 GLU A N 1
ATOM 632 C CA . GLU A 1 84 ? 9.848 1.670 -14.777 1.00 58.69 84 GLU A CA 1
ATOM 633 C C . GLU A 1 84 ? 10.983 2.688 -14.590 1.00 58.69 84 GLU A C 1
ATOM 635 O O . GLU A 1 84 ? 11.973 2.639 -15.315 1.00 58.69 84 GLU A O 1
ATOM 640 N N . THR A 1 85 ? 10.878 3.573 -13.590 1.00 52.06 85 THR A N 1
ATOM 641 C CA . THR A 1 85 ? 11.960 4.505 -13.226 1.00 52.06 85 THR A CA 1
ATOM 642 C C . THR A 1 85 ? 13.116 3.802 -12.509 1.00 52.06 85 THR A C 1
ATOM 644 O O . THR A 1 85 ? 14.260 4.241 -12.618 1.00 52.06 85 THR A O 1
ATOM 647 N N . LEU A 1 86 ? 12.830 2.679 -11.838 1.00 53.34 86 LEU A N 1
ATOM 648 C CA . LEU A 1 86 ? 13.792 1.835 -11.135 1.00 53.34 86 LEU A CA 1
ATOM 649 C C . LEU A 1 86 ? 13.559 0.361 -11.496 1.00 53.34 86 LEU A C 1
ATOM 651 O O . LEU A 1 86 ? 12.617 -0.269 -11.016 1.00 53.34 86 LEU A O 1
ATOM 655 N N . ILE A 1 87 ? 14.447 -0.212 -12.311 1.00 56.19 87 ILE A N 1
ATOM 656 C CA . ILE A 1 87 ? 14.342 -1.612 -12.735 1.00 56.19 87 ILE A CA 1
ATOM 657 C C . ILE A 1 87 ? 14.856 -2.518 -11.611 1.00 56.19 87 ILE A C 1
ATOM 659 O O . ILE A 1 87 ? 16.058 -2.759 -11.468 1.00 56.19 87 ILE A O 1
ATOM 663 N N . VAL A 1 88 ? 13.928 -3.039 -10.811 1.00 56.72 88 VAL A N 1
ATOM 664 C CA . VAL A 1 88 ? 14.198 -4.095 -9.828 1.00 56.72 88 VAL A CA 1
ATOM 665 C C . VAL A 1 88 ? 14.196 -5.442 -10.554 1.00 56.72 88 VAL A C 1
ATOM 667 O O . VAL A 1 88 ? 13.144 -5.977 -10.908 1.00 56.72 88 VAL A O 1
ATOM 670 N N . LEU A 1 89 ? 15.382 -5.998 -10.808 1.00 52.97 89 LEU A N 1
ATOM 671 C CA . LEU A 1 89 ? 15.540 -7.261 -11.538 1.00 52.97 89 LEU A CA 1
ATOM 672 C C . LEU A 1 89 ? 15.113 -8.458 -10.690 1.00 52.97 89 LEU A C 1
ATOM 674 O O . LEU A 1 89 ? 14.478 -9.382 -11.190 1.00 52.97 89 LEU A O 1
ATOM 678 N N . THR A 1 90 ? 15.423 -8.432 -9.394 1.00 49.94 90 THR A N 1
ATOM 679 C CA . THR A 1 90 ? 14.920 -9.422 -8.437 1.00 49.94 90 THR A CA 1
ATOM 680 C C . THR A 1 90 ? 14.617 -8.740 -7.109 1.00 49.94 90 THR A C 1
ATOM 682 O O . THR A 1 90 ? 15.367 -7.862 -6.680 1.00 49.94 90 THR A O 1
ATOM 685 N N . SER A 1 91 ? 13.553 -9.176 -6.426 1.00 54.38 91 SER A N 1
ATOM 686 C CA . SER A 1 91 ? 13.240 -8.705 -5.069 1.00 54.38 91 SER A CA 1
ATOM 687 C C . SER A 1 91 ? 14.316 -9.103 -4.051 1.00 54.38 91 SER A C 1
ATOM 689 O O . SER A 1 91 ? 14.358 -8.561 -2.953 1.00 54.38 91 SER A O 1
ATOM 691 N N . GLY A 1 92 ? 15.205 -10.046 -4.395 1.00 51.28 92 GLY A N 1
ATOM 692 C CA . GLY A 1 92 ? 16.351 -10.408 -3.566 1.00 51.28 92 GLY A CA 1
ATOM 693 C C . GLY A 1 92 ? 16.014 -11.175 -2.287 1.00 51.28 92 GLY A C 1
ATOM 694 O O . GLY A 1 92 ? 16.892 -11.375 -1.452 1.00 51.28 92 GLY A O 1
ATOM 695 N N . GLU A 1 93 ? 14.774 -11.648 -2.120 1.00 51.72 93 GLU A N 1
ATOM 696 C CA . GLU A 1 93 ? 14.325 -12.380 -0.919 1.00 51.72 93 GLU A CA 1
ATOM 697 C C . GLU A 1 93 ? 15.136 -13.650 -0.637 1.00 51.72 93 GLU A C 1
ATOM 699 O O . GLU A 1 93 ? 15.250 -14.095 0.505 1.00 51.72 93 GLU A O 1
ATOM 704 N N . ARG A 1 94 ? 15.673 -14.285 -1.682 1.00 51.91 94 ARG A N 1
ATOM 705 C CA . ARG A 1 94 ? 16.517 -15.480 -1.549 1.00 51.91 94 ARG A CA 1
ATOM 706 C C . ARG A 1 94 ? 17.939 -15.113 -1.121 1.00 51.91 94 ARG A C 1
ATOM 708 O O . ARG A 1 94 ? 18.510 -15.798 -0.285 1.00 51.91 94 ARG A O 1
ATOM 715 N N . ILE A 1 95 ? 18.458 -13.997 -1.630 1.00 53.34 95 ILE A N 1
ATOM 716 C CA . ILE A 1 95 ? 19.796 -13.483 -1.316 1.00 53.34 95 ILE A CA 1
ATOM 717 C C . ILE A 1 95 ? 19.829 -12.976 0.126 1.00 53.34 95 ILE A C 1
ATOM 719 O O . ILE A 1 95 ? 20.689 -13.408 0.881 1.00 53.34 95 ILE A O 1
ATOM 723 N N . ALA A 1 96 ? 18.846 -12.169 0.541 1.00 51.56 96 ALA A N 1
ATOM 724 C CA . ALA A 1 96 ? 18.748 -11.662 1.913 1.00 51.56 96 ALA A CA 1
ATOM 725 C C . ALA A 1 96 ? 18.671 -12.790 2.960 1.00 51.56 96 ALA A C 1
ATOM 727 O O . ALA A 1 96 ? 19.335 -12.713 3.991 1.00 51.56 96 ALA A O 1
ATOM 728 N N . ARG A 1 97 ? 17.921 -13.868 2.668 1.00 53.44 97 ARG A N 1
ATOM 729 C CA . ARG A 1 97 ? 17.831 -15.057 3.537 1.00 53.44 97 ARG A CA 1
ATOM 730 C C . ARG A 1 97 ? 19.113 -15.889 3.571 1.00 53.44 97 ARG A C 1
ATOM 732 O O . ARG A 1 97 ? 19.419 -16.467 4.606 1.00 53.44 97 ARG A O 1
ATOM 739 N N . MET A 1 98 ? 19.847 -15.981 2.461 1.00 51.84 98 MET A N 1
ATOM 740 C CA . MET A 1 98 ? 21.090 -16.761 2.393 1.00 51.84 98 MET A CA 1
ATOM 741 C C . MET A 1 98 ? 22.288 -16.030 3.009 1.00 51.84 98 MET A C 1
ATOM 743 O O . MET A 1 98 ? 23.184 -16.683 3.532 1.00 51.84 98 MET A O 1
ATOM 747 N N . THR A 1 99 ? 22.316 -14.695 2.962 1.00 54.41 99 THR A N 1
ATOM 748 C CA . THR A 1 99 ? 23.441 -13.893 3.472 1.00 54.41 99 THR A CA 1
ATOM 749 C C . THR A 1 99 ? 23.286 -13.469 4.934 1.00 54.41 99 THR A C 1
ATOM 751 O O . THR A 1 99 ? 24.229 -12.928 5.504 1.00 54.41 99 THR A O 1
ATOM 754 N N . GLY A 1 100 ? 22.119 -13.689 5.555 1.00 50.25 100 GLY A N 1
ATOM 755 C CA . GLY A 1 100 ? 21.847 -13.291 6.944 1.00 50.25 100 GLY A CA 1
ATOM 756 C C . GLY A 1 100 ? 21.793 -11.772 7.162 1.00 50.25 100 GLY A C 1
ATOM 757 O O . GLY A 1 100 ? 21.789 -11.297 8.300 1.00 50.25 100 GLY A O 1
ATOM 758 N N . ILE A 1 101 ? 21.767 -10.995 6.074 1.00 50.50 101 ILE A N 1
ATOM 759 C CA . ILE A 1 101 ? 21.701 -9.529 6.090 1.00 50.50 101 ILE A CA 1
ATOM 760 C C . ILE A 1 101 ? 20.378 -9.035 6.697 1.00 50.50 101 ILE A C 1
ATOM 762 O O . ILE A 1 101 ? 20.338 -7.962 7.303 1.00 50.50 101 ILE A O 1
ATOM 766 N N . ASP A 1 102 ? 19.323 -9.843 6.613 1.00 50.25 102 ASP A N 1
ATOM 767 C CA . ASP A 1 102 ? 18.039 -9.611 7.272 1.00 50.25 102 ASP A CA 1
ATOM 768 C C . ASP A 1 102 ? 18.177 -9.467 8.797 1.00 50.25 102 ASP A C 1
ATOM 770 O O . ASP A 1 102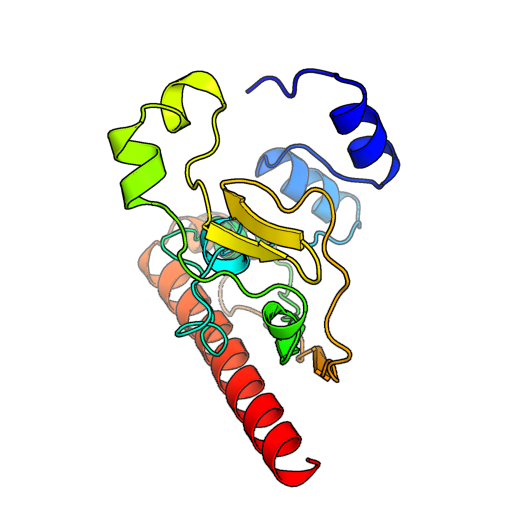 ? 17.533 -8.601 9.395 1.00 50.25 102 ASP A O 1
ATOM 774 N N . ARG A 1 103 ? 19.066 -10.253 9.421 1.00 52.91 103 ARG A N 1
ATOM 775 C CA . ARG A 1 103 ? 19.357 -10.191 10.863 1.00 52.91 103 ARG A CA 1
ATOM 776 C C . ARG A 1 103 ? 20.271 -9.036 11.262 1.00 52.91 103 ARG A C 1
ATOM 778 O O . ARG A 1 103 ? 20.165 -8.568 12.392 1.00 52.91 103 ARG A O 1
ATOM 785 N N . VAL A 1 104 ? 21.155 -8.583 10.372 1.00 49.91 104 VAL A N 1
ATOM 786 C CA . VAL A 1 104 ? 22.169 -7.557 10.687 1.00 49.91 104 VAL A CA 1
ATOM 787 C C . VAL A 1 104 ? 21.676 -6.140 10.380 1.00 49.91 104 VAL A C 1
ATOM 789 O O . VAL A 1 104 ? 21.902 -5.227 11.170 1.00 49.91 104 VAL A O 1
ATOM 792 N N . LEU A 1 105 ? 20.985 -5.947 9.253 1.00 50.09 105 LEU A N 1
ATOM 793 C CA . LEU A 1 105 ? 20.541 -4.633 8.769 1.00 50.09 105 LEU A CA 1
ATOM 794 C C . LEU A 1 105 ? 19.020 -4.425 8.866 1.00 50.09 105 LEU A C 1
ATOM 796 O O . LEU A 1 105 ? 18.538 -3.334 8.573 1.00 50.09 105 LEU A O 1
ATOM 800 N N . GLY A 1 106 ? 18.248 -5.447 9.261 1.00 49.19 106 GLY A N 1
ATOM 801 C CA . GLY A 1 106 ? 16.785 -5.365 9.372 1.00 49.19 106 GLY A CA 1
ATOM 802 C C . GLY A 1 106 ? 16.051 -5.236 8.030 1.00 49.19 106 GLY A C 1
ATOM 803 O O . GLY A 1 106 ? 14.835 -5.046 8.013 1.00 49.19 106 GLY A O 1
ATOM 804 N N . MET A 1 107 ? 16.771 -5.342 6.910 1.00 49.50 107 MET A N 1
ATOM 805 C CA . MET A 1 107 ? 16.221 -5.301 5.556 1.00 49.50 107 MET A CA 1
ATOM 806 C C . MET A 1 107 ? 15.844 -6.714 5.119 1.00 49.50 107 MET A C 1
ATOM 808 O O . MET A 1 107 ? 16.712 -7.571 4.955 1.00 49.50 107 MET A O 1
ATOM 812 N N . LYS A 1 108 ? 14.544 -6.973 4.938 1.00 49.53 108 LYS A N 1
ATOM 813 C CA . LYS A 1 108 ? 14.044 -8.313 4.587 1.00 49.53 108 LYS A CA 1
ATOM 814 C C . LYS A 1 108 ? 14.289 -8.659 3.117 1.00 49.53 108 LYS A C 1
ATOM 816 O O . LYS A 1 108 ? 14.174 -9.828 2.746 1.00 49.53 108 LYS A O 1
ATOM 821 N N . ARG A 1 109 ? 14.654 -7.673 2.291 1.00 52.09 109 ARG A N 1
ATOM 822 C CA . ARG A 1 109 ? 15.027 -7.844 0.885 1.00 52.09 109 ARG A CA 1
ATOM 823 C C . ARG A 1 109 ? 16.298 -7.090 0.521 1.00 52.09 109 ARG A C 1
ATOM 825 O O . ARG A 1 109 ? 16.499 -5.948 0.917 1.00 52.09 109 ARG A O 1
ATOM 832 N N . TRP A 1 110 ? 17.134 -7.745 -0.284 1.00 52.09 110 TRP A N 1
ATOM 833 C CA . TRP A 1 110 ? 18.345 -7.169 -0.866 1.00 52.09 110 TRP A CA 1
ATOM 834 C C . TRP A 1 110 ? 18.227 -7.189 -2.391 1.00 52.09 110 TRP A C 1
ATOM 836 O O . TRP A 1 110 ? 18.655 -8.155 -3.029 1.00 52.09 110 TRP A O 1
ATOM 846 N N . PRO A 1 111 ? 17.554 -6.188 -2.975 1.00 57.59 111 PRO A N 1
ATOM 847 C CA . PRO A 1 111 ? 17.156 -6.225 -4.366 1.00 57.59 111 PRO A CA 1
ATOM 848 C C . PRO A 1 111 ? 18.406 -6.152 -5.241 1.00 57.59 111 PRO A C 1
ATOM 850 O O . PRO A 1 111 ? 19.386 -5.479 -4.908 1.00 57.59 111 PRO A O 1
ATOM 853 N N . ILE A 1 112 ? 18.350 -6.830 -6.382 1.00 56.84 112 ILE A N 1
ATOM 854 C CA . ILE A 1 112 ? 19.276 -6.545 -7.476 1.00 56.84 112 ILE A CA 1
ATOM 855 C C . ILE A 1 112 ? 18.565 -5.535 -8.361 1.00 56.84 112 ILE A C 1
ATOM 857 O O . ILE A 1 112 ? 17.539 -5.856 -8.966 1.00 56.84 112 ILE A O 1
ATOM 861 N N . THR A 1 113 ? 19.089 -4.319 -8.409 1.00 55.56 113 THR A N 1
ATOM 862 C CA . THR A 1 113 ? 18.563 -3.233 -9.238 1.00 55.56 113 THR A CA 1
ATOM 863 C C . THR A 1 113 ? 19.532 -2.934 -10.371 1.00 55.56 113 THR A C 1
ATOM 865 O O . THR A 1 113 ? 20.749 -3.009 -10.206 1.00 55.56 113 THR A O 1
ATOM 868 N N . LEU A 1 114 ? 18.997 -2.609 -11.545 1.00 54.38 114 LEU A N 1
ATOM 869 C CA . LEU A 1 114 ? 19.787 -2.048 -12.636 1.00 54.38 114 LEU A CA 1
ATOM 870 C C . LEU A 1 114 ? 19.761 -0.521 -12.498 1.00 54.38 114 LEU A C 1
ATOM 872 O O . LEU A 1 114 ? 18.735 0.108 -12.758 1.00 54.38 114 LEU A O 1
ATOM 876 N N . CYS A 1 115 ? 20.875 0.069 -12.070 1.00 55.88 115 CYS A N 1
ATOM 877 C CA . CYS A 1 115 ? 21.042 1.513 -11.922 1.00 55.88 115 CYS A CA 1
ATOM 878 C C . CYS A 1 115 ? 21.854 2.055 -13.101 1.00 55.88 115 CYS A C 1
ATOM 880 O O . CYS A 1 115 ? 23.069 1.889 -13.159 1.00 55.88 115 CYS A O 1
ATOM 882 N N . LEU A 1 116 ? 21.204 2.713 -14.059 1.00 54.38 116 LEU A N 1
ATOM 883 C CA . LEU A 1 116 ? 21.903 3.346 -15.181 1.00 54.38 116 LEU A CA 1
ATOM 884 C C . LEU A 1 116 ? 22.591 4.659 -14.746 1.00 54.38 116 LEU A C 1
ATOM 886 O O . LEU A 1 116 ? 22.003 5.395 -13.948 1.00 54.38 116 LEU A O 1
ATOM 890 N N . PRO A 1 117 ? 23.788 4.987 -15.288 1.00 55.06 117 PRO A N 1
ATOM 891 C CA . PRO A 1 117 ? 24.640 4.175 -16.178 1.00 55.06 117 PRO A CA 1
ATOM 892 C C . PRO A 1 117 ? 25.547 3.152 -15.458 1.00 55.06 117 PRO A C 1
ATOM 894 O O . PRO A 1 117 ? 26.263 2.409 -16.122 1.00 55.06 117 PRO A O 1
ATOM 897 N N . TRP A 1 118 ? 25.543 3.107 -14.123 1.00 62.12 118 TRP A N 1
ATOM 898 C CA . TRP A 1 118 ? 26.495 2.339 -13.301 1.00 62.12 118 TRP A CA 1
ATOM 899 C C . TRP A 1 118 ? 26.330 0.805 -13.324 1.00 62.12 118 TRP A C 1
ATOM 901 O O . TRP A 1 118 ? 27.186 0.097 -12.800 1.00 62.12 118 TRP A O 1
ATOM 911 N N . GLY A 1 119 ? 25.275 0.275 -13.947 1.00 65.94 119 GLY A N 1
ATOM 912 C CA . GLY A 1 119 ? 25.073 -1.161 -14.156 1.00 65.94 119 GLY A CA 1
ATOM 913 C C . GLY A 1 119 ? 24.269 -1.836 -13.042 1.00 65.94 119 GLY A C 1
ATOM 914 O O . GLY A 1 119 ? 23.265 -1.301 -12.576 1.00 65.94 119 GLY A O 1
ATOM 915 N N . LEU A 1 120 ? 24.650 -3.059 -12.659 1.00 57.09 120 LEU A N 1
ATOM 916 C CA . LEU A 1 120 ? 23.954 -3.843 -11.633 1.00 57.09 120 LEU A CA 1
ATOM 917 C C . LEU A 1 120 ? 24.408 -3.423 -10.233 1.00 57.09 120 LEU A C 1
ATOM 919 O O . LEU A 1 120 ? 25.589 -3.529 -9.908 1.00 57.09 120 LEU A O 1
ATOM 923 N N . THR A 1 121 ? 23.470 -3.018 -9.380 1.00 55.72 121 THR A N 1
ATOM 924 C CA . THR A 1 121 ? 23.733 -2.726 -7.968 1.00 55.72 121 THR A CA 1
ATOM 925 C C . THR A 1 121 ? 23.021 -3.720 -7.059 1.00 55.72 121 THR A C 1
ATOM 927 O O . THR A 1 121 ? 21.859 -4.070 -7.265 1.00 55.72 121 THR A O 1
ATOM 930 N N . LEU A 1 122 ? 23.742 -4.169 -6.033 1.00 52.31 122 LEU A N 1
ATOM 931 C CA . LEU A 1 122 ? 23.244 -5.020 -4.959 1.00 52.31 122 LEU A CA 1
ATOM 932 C C . LEU A 1 122 ? 22.897 -4.131 -3.760 1.00 52.31 122 LEU A C 1
ATOM 934 O O . LEU A 1 122 ? 23.805 -3.632 -3.099 1.00 52.31 122 LEU A O 1
ATOM 938 N N . GLY A 1 123 ? 21.609 -3.980 -3.448 1.00 54.53 123 GLY A N 1
ATOM 939 C CA . GLY A 1 123 ? 21.138 -3.195 -2.299 1.00 54.53 123 GLY A CA 1
ATOM 940 C C . GLY A 1 123 ? 20.285 -1.983 -2.697 1.00 54.53 123 GLY A C 1
ATOM 941 O O . GLY A 1 123 ? 19.914 -1.851 -3.865 1.00 54.53 123 GLY A O 1
ATOM 942 N N . PRO A 1 124 ? 19.922 -1.105 -1.741 1.00 52.31 124 PRO A N 1
ATOM 943 C CA . PRO A 1 124 ? 19.128 0.090 -2.023 1.00 52.31 124 PRO A CA 1
ATOM 944 C C . PRO A 1 124 ? 19.820 0.948 -3.094 1.00 52.31 124 PRO A C 1
ATOM 946 O O . PRO A 1 124 ? 21.027 1.164 -2.990 1.00 52.31 124 PRO A O 1
ATOM 949 N N . PRO A 1 125 ? 19.106 1.439 -4.120 1.00 53.38 125 PRO A N 1
ATOM 950 C CA . PRO A 1 125 ? 19.723 2.196 -5.204 1.00 53.38 125 PRO A CA 1
ATOM 951 C C . PRO A 1 125 ? 20.246 3.540 -4.676 1.00 53.38 125 PRO A C 1
ATOM 953 O O . PRO A 1 125 ? 19.467 4.445 -4.392 1.00 53.38 125 PRO A O 1
ATOM 956 N N . ILE A 1 126 ? 21.569 3.662 -4.524 1.00 54.69 126 ILE A N 1
ATOM 957 C CA . ILE A 1 126 ? 22.217 4.864 -3.965 1.00 54.69 126 ILE A CA 1
ATOM 958 C C . ILE A 1 126 ? 22.299 5.985 -5.015 1.00 54.69 126 ILE A C 1
ATOM 960 O O . ILE A 1 126 ? 22.155 7.152 -4.670 1.00 54.69 126 ILE A O 1
ATOM 964 N N . LEU A 1 127 ? 22.458 5.640 -6.297 1.00 53.78 127 LEU A N 1
ATOM 965 C CA . LEU A 1 127 ? 22.413 6.562 -7.435 1.00 53.78 127 LEU A CA 1
ATOM 966 C C . LEU A 1 127 ? 21.832 5.824 -8.647 1.00 53.78 127 LEU A C 1
ATOM 968 O O . LEU A 1 127 ? 22.507 4.994 -9.249 1.00 53.78 127 LEU A O 1
ATOM 972 N N . HIS A 1 128 ? 20.579 6.108 -9.000 1.00 57.62 128 HIS A N 1
ATOM 973 C CA . HIS A 1 128 ? 20.006 5.700 -10.282 1.00 57.62 128 HIS A CA 1
ATOM 974 C C . HIS A 1 128 ? 19.578 6.951 -11.040 1.00 57.62 128 HIS A C 1
ATOM 976 O O . HIS A 1 128 ? 18.960 7.844 -10.458 1.00 57.62 128 HIS A O 1
ATOM 982 N N . LEU A 1 129 ? 19.925 7.032 -12.326 1.00 59.41 129 LEU A N 1
ATOM 983 C CA . LEU A 1 129 ? 19.330 8.021 -13.213 1.00 59.41 129 LEU A CA 1
ATOM 984 C C . LEU A 1 129 ? 17.996 7.433 -13.706 1.00 59.41 129 LEU A C 1
ATOM 986 O O . LEU A 1 129 ? 18.024 6.416 -14.407 1.00 59.41 129 LEU A O 1
ATOM 990 N N . PRO A 1 130 ? 16.837 7.988 -13.308 1.00 61.59 130 PRO A N 1
ATOM 991 C CA . PRO A 1 130 ? 15.551 7.414 -13.673 1.00 61.59 130 PRO A CA 1
ATOM 992 C C . PRO A 1 130 ? 15.368 7.483 -15.188 1.00 61.59 130 PRO A C 1
ATOM 994 O O . PRO A 1 130 ? 15.583 8.526 -15.809 1.00 61.59 130 PRO A O 1
ATOM 997 N N . VAL A 1 131 ? 14.968 6.362 -15.788 1.00 68.44 131 VAL A N 1
ATOM 998 C CA . VAL A 1 131 ? 14.643 6.317 -17.217 1.00 68.44 131 VAL A CA 1
ATOM 999 C C . VAL A 1 131 ? 13.466 7.267 -17.465 1.00 68.44 131 VAL A C 1
ATOM 1001 O O . VAL A 1 131 ? 12.490 7.210 -16.708 1.00 68.44 131 VAL A O 1
ATOM 1004 N N . PRO A 1 132 ? 13.520 8.138 -18.492 1.00 69.56 132 PRO A N 1
ATOM 1005 C CA . PRO A 1 132 ? 12.398 9.002 -18.830 1.00 69.56 132 PRO A CA 1
ATOM 1006 C C . PRO A 1 132 ? 11.198 8.134 -19.212 1.00 69.56 132 PRO A C 1
ATOM 1008 O O . PRO A 1 132 ? 11.133 7.561 -20.297 1.00 69.56 132 PRO A O 1
ATOM 1011 N N . THR A 1 133 ? 10.253 8.023 -18.285 1.00 76.44 133 THR A N 1
ATOM 1012 C CA . THR A 1 133 ? 9.036 7.235 -18.431 1.00 76.44 133 THR A CA 1
ATOM 1013 C C . THR A 1 133 ? 7.843 8.114 -18.100 1.00 76.44 133 THR A C 1
ATOM 1015 O O . THR A 1 133 ? 7.891 8.930 -17.178 1.00 76.44 133 THR A O 1
ATOM 1018 N N . ARG A 1 134 ? 6.750 7.977 -18.855 1.00 81.56 134 ARG A N 1
ATOM 1019 C CA . ARG A 1 134 ? 5.496 8.634 -18.471 1.00 81.56 134 ARG A CA 1
ATOM 1020 C C . ARG A 1 134 ? 5.000 7.994 -17.173 1.00 81.56 134 ARG A C 1
ATOM 1022 O O . ARG A 1 134 ? 5.158 6.792 -16.986 1.00 81.56 134 ARG A O 1
ATOM 1029 N N . VAL A 1 135 ? 4.386 8.753 -16.281 1.00 85.69 135 VAL A N 1
ATOM 1030 C CA . VAL A 1 135 ? 3.758 8.198 -15.076 1.00 85.69 135 VAL A CA 1
ATOM 1031 C C . VAL A 1 135 ? 2.305 8.626 -15.093 1.00 85.69 135 VAL A C 1
ATOM 1033 O O . VAL A 1 135 ? 2.013 9.814 -15.200 1.00 85.69 135 VAL A O 1
ATOM 1036 N N . TYR A 1 136 ? 1.402 7.653 -15.026 1.00 89.19 136 TYR A N 1
ATOM 1037 C CA . TYR A 1 136 ? -0.031 7.907 -14.943 1.00 89.19 136 TYR A CA 1
ATOM 1038 C C 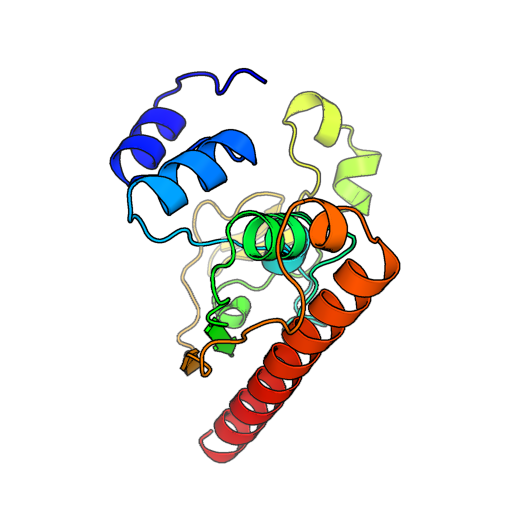. TYR A 1 136 ? -0.460 7.651 -13.512 1.00 89.19 136 TYR A C 1
ATOM 1040 O O . TYR A 1 136 ? -0.101 6.625 -12.937 1.00 89.19 136 TYR A O 1
ATOM 1048 N N . GLN A 1 137 ? -1.218 8.576 -12.942 1.00 92.38 137 GLN A N 1
ATOM 1049 C CA . GLN A 1 137 ? -1.752 8.443 -11.599 1.00 92.38 137 GLN A CA 1
ATOM 1050 C C . GLN A 1 137 ? -3.240 8.756 -11.617 1.00 92.38 137 GLN A C 1
ATOM 1052 O O . GLN A 1 137 ? -3.661 9.745 -12.216 1.00 92.38 137 GLN A O 1
ATOM 1057 N N . GLN A 1 138 ? -4.020 7.930 -10.932 1.00 95.12 138 GLN A N 1
ATOM 1058 C CA . GLN A 1 138 ? -5.456 8.101 -10.803 1.00 95.12 138 GLN A CA 1
ATOM 1059 C C . GLN A 1 138 ? -5.863 7.993 -9.339 1.00 95.12 138 GLN A C 1
ATOM 1061 O O . GLN A 1 138 ? -5.498 7.052 -8.635 1.00 95.12 138 GLN A O 1
ATOM 1066 N N . VAL A 1 139 ? -6.625 8.987 -8.890 1.00 96.75 139 VAL A N 1
ATOM 1067 C CA . VAL A 1 139 ? -7.272 8.993 -7.579 1.00 96.75 139 VAL A CA 1
ATOM 1068 C C . VAL A 1 139 ? -8.687 8.468 -7.778 1.00 96.75 139 VAL A C 1
ATOM 1070 O O . VAL A 1 139 ? -9.446 9.027 -8.569 1.00 96.75 139 VAL A O 1
ATOM 1073 N N . LEU A 1 140 ? -9.028 7.374 -7.103 1.00 97.44 140 LEU A N 1
ATOM 1074 C CA . LEU A 1 140 ? -10.350 6.763 -7.192 1.00 97.44 140 LEU A CA 1
ATOM 1075 C C . LEU A 1 140 ? -11.332 7.446 -6.224 1.00 97.44 140 LEU A C 1
ATOM 1077 O O . LEU A 1 140 ? -10.909 8.066 -5.242 1.00 97.44 140 LEU A O 1
ATOM 1081 N N . PRO A 1 141 ? -12.650 7.312 -6.458 1.00 97.62 141 PRO A N 1
ATOM 1082 C CA . PRO A 1 141 ? -13.659 7.745 -5.501 1.00 97.62 141 PRO A CA 1
ATOM 1083 C C . PRO A 1 141 ? -13.472 7.106 -4.112 1.00 97.62 141 PRO A C 1
ATOM 1085 O O . PRO A 1 141 ? -12.975 5.980 -4.015 1.00 97.62 141 PRO A O 1
ATOM 1088 N N . PRO A 1 142 ? -13.904 7.782 -3.029 1.00 97.62 142 PRO A N 1
ATOM 1089 C CA . PRO A 1 142 ? -13.800 7.240 -1.680 1.00 97.62 142 PRO A CA 1
ATOM 1090 C C . PRO A 1 142 ? -14.605 5.944 -1.515 1.00 97.62 142 PRO A C 1
ATOM 1092 O O . PRO A 1 142 ? -15.804 5.899 -1.795 1.00 97.62 142 PRO A O 1
ATOM 1095 N N . VAL A 1 143 ? -13.962 4.906 -0.992 1.00 97.56 143 VAL A N 1
ATOM 1096 C CA . VAL A 1 143 ? -14.581 3.638 -0.608 1.00 97.56 143 VAL A CA 1
ATOM 1097 C C . VAL A 1 143 ? -15.076 3.756 0.829 1.00 97.56 143 VAL A C 1
ATOM 1099 O O . VAL A 1 143 ? -14.288 3.978 1.749 1.00 97.56 143 VAL A O 1
ATOM 1102 N N . ARG A 1 144 ? -16.389 3.612 1.012 1.00 96.75 144 ARG A N 1
ATOM 1103 C CA . ARG A 1 144 ? -17.045 3.491 2.320 1.00 96.75 144 ARG A CA 1
ATOM 1104 C C . ARG A 1 144 ? -17.466 2.044 2.546 1.00 96.75 144 ARG A C 1
ATOM 1106 O O . ARG A 1 144 ? -17.831 1.360 1.589 1.00 96.75 144 ARG A O 1
ATOM 1113 N N . PHE A 1 145 ? -17.407 1.615 3.799 1.00 96.75 145 PHE A N 1
ATOM 1114 C CA . PHE A 1 145 ? -17.789 0.275 4.229 1.00 96.75 145 PHE A CA 1
ATOM 1115 C C . PHE A 1 145 ? -19.185 0.298 4.850 1.00 96.75 145 PHE A C 1
ATOM 1117 O O . PHE A 1 145 ? -19.609 1.316 5.393 1.00 96.75 145 PHE A O 1
ATOM 1124 N N . GLU A 1 146 ? -19.905 -0.811 4.726 1.00 95.81 146 GLU A N 1
ATOM 1125 C CA . GLU A 1 146 ? -21.283 -0.949 5.216 1.00 95.81 146 GLU A CA 1
ATOM 1126 C C . GLU A 1 146 ? -21.348 -1.044 6.742 1.00 95.81 146 GLU A C 1
ATOM 1128 O O . GLU A 1 146 ? -22.249 -0.487 7.365 1.00 95.81 146 GLU A O 1
ATOM 1133 N N . ARG A 1 147 ? -20.373 -1.734 7.342 1.00 96.88 147 ARG A N 1
ATOM 1134 C CA . ARG A 1 147 ? -20.202 -1.868 8.787 1.00 96.88 147 ARG A CA 1
ATOM 1135 C C . ARG A 1 147 ? -18.916 -1.157 9.199 1.00 96.88 147 ARG A C 1
ATOM 1137 O O . ARG A 1 147 ? -17.924 -1.180 8.475 1.00 96.88 147 ARG A O 1
ATOM 1144 N N . SER A 1 148 ? -18.924 -0.541 10.373 1.00 95.75 148 SER A N 1
ATOM 1145 C CA . SER A 1 148 ? -17.771 0.147 10.962 1.00 95.75 148 SER A CA 1
ATOM 1146 C C . SER A 1 148 ? -17.762 -0.039 12.477 1.00 95.75 148 SER A C 1
ATOM 1148 O O . SER A 1 148 ? -18.775 -0.416 13.064 1.00 95.75 148 SER A O 1
ATOM 1150 N N . GLY A 1 149 ? -16.640 0.277 13.113 1.00 94.94 149 GLY A N 1
ATOM 1151 C CA . GLY A 1 149 ? -16.431 0.148 14.550 1.00 94.94 149 GLY A CA 1
ATOM 1152 C C . GLY A 1 149 ? -15.552 -1.050 14.929 1.00 94.94 149 GLY A C 1
ATOM 1153 O O . GLY A 1 149 ? -15.089 -1.792 14.056 1.00 94.94 149 GLY A O 1
ATOM 1154 N N . PRO A 1 150 ? -15.289 -1.235 16.236 1.00 94.69 150 PRO A N 1
ATOM 1155 C CA . PRO A 1 150 ? -14.379 -2.266 16.734 1.00 94.69 150 PRO A CA 1
ATOM 1156 C C . PRO A 1 150 ? -14.774 -3.684 16.315 1.00 94.69 150 PRO A C 1
ATOM 1158 O O . PRO A 1 150 ? -13.916 -4.428 15.852 1.00 94.69 150 PRO A O 1
ATOM 1161 N N . GLU A 1 151 ? -16.067 -4.014 16.382 1.00 96.00 151 GLU A N 1
ATOM 1162 C CA . GLU A 1 151 ? -16.592 -5.334 16.007 1.00 96.00 151 GLU A CA 1
ATOM 1163 C C . GLU A 1 151 ? -16.311 -5.657 14.533 1.00 96.00 151 GLU A C 1
ATOM 1165 O O . GLU A 1 151 ? -15.758 -6.707 14.215 1.00 96.00 151 GLU A O 1
ATOM 1170 N N . ALA A 1 152 ? -16.595 -4.714 13.627 1.00 96.50 152 ALA A N 1
ATOM 1171 C CA . ALA A 1 152 ? -16.336 -4.881 12.197 1.00 96.50 152 ALA A CA 1
ATOM 1172 C C . ALA A 1 152 ? -14.835 -5.009 11.881 1.00 96.50 152 ALA A C 1
ATOM 1174 O O . ALA A 1 152 ? -14.455 -5.702 10.944 1.00 96.50 152 ALA A O 1
ATOM 1175 N N . ALA A 1 153 ? -13.968 -4.349 12.653 1.00 95.44 153 ALA A N 1
ATOM 1176 C CA . ALA A 1 153 ? -12.518 -4.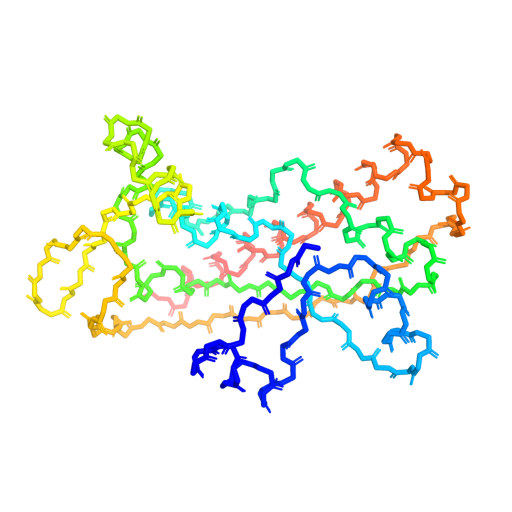432 12.478 1.00 95.44 153 ALA A CA 1
ATOM 1177 C C . ALA A 1 153 ? -11.885 -5.707 13.071 1.00 95.44 153 ALA A C 1
ATOM 1179 O O . ALA A 1 153 ? -10.712 -6.009 12.798 1.00 95.44 153 ALA A O 1
ATOM 1180 N N . GLU A 1 154 ? -12.622 -6.425 13.915 1.00 96.25 154 GLU A N 1
ATOM 1181 C CA . GLU A 1 154 ? -12.212 -7.691 14.527 1.00 96.25 154 GLU A CA 1
ATOM 1182 C C . GLU A 1 154 ? -12.759 -8.907 13.770 1.00 96.25 154 GLU A C 1
ATOM 1184 O O . GLU A 1 154 ? -12.104 -9.951 13.776 1.00 96.25 154 GLU A O 1
ATOM 1189 N N . ASP A 1 155 ? -13.854 -8.735 13.025 1.00 97.56 155 ASP A N 1
ATOM 1190 C CA . ASP A 1 155 ? -14.382 -9.680 12.036 1.00 97.56 155 ASP A CA 1
ATOM 1191 C C . ASP A 1 155 ? -13.376 -9.888 10.884 1.00 97.56 155 ASP A C 1
ATOM 1193 O O . ASP A 1 155 ? -13.200 -9.046 9.999 1.00 97.56 155 ASP A O 1
ATOM 1197 N N . ALA A 1 156 ? -12.654 -11.011 10.926 1.00 96.75 156 ALA A N 1
ATOM 1198 C CA . ALA A 1 156 ? -11.592 -11.311 9.971 1.00 96.75 156 ALA A CA 1
ATOM 1199 C C . ALA A 1 156 ? -12.114 -11.501 8.540 1.00 96.75 156 ALA A C 1
ATOM 1201 O O . ALA A 1 156 ? -11.437 -11.074 7.602 1.00 96.75 156 ALA A O 1
ATOM 1202 N N . ASP A 1 157 ? -13.298 -12.092 8.385 1.00 97.75 157 ASP A N 1
ATOM 1203 C CA . ASP A 1 157 ? -13.889 -12.372 7.077 1.00 97.75 157 ASP A CA 1
ATOM 1204 C C . ASP A 1 157 ? -14.347 -11.070 6.423 1.00 97.75 157 ASP A C 1
ATOM 1206 O O . ASP A 1 157 ? -14.044 -10.812 5.258 1.00 97.75 157 ASP A O 1
ATOM 1210 N N . TYR A 1 158 ? -14.969 -10.181 7.202 1.00 98.00 158 TYR A N 1
ATOM 1211 C CA . TYR A 1 158 ? -15.367 -8.866 6.704 1.00 98.00 158 TYR A CA 1
ATOM 1212 C C . TYR A 1 158 ? -14.182 -7.974 6.344 1.00 98.00 158 TYR A C 1
ATOM 1214 O O . TYR A 1 158 ? -14.201 -7.264 5.336 1.00 98.00 158 TYR A O 1
ATOM 1222 N N . VAL A 1 159 ? -13.127 -8.008 7.161 1.00 97.88 159 VAL A N 1
ATOM 1223 C CA . VAL A 1 159 ? -11.882 -7.292 6.869 1.00 97.88 159 VAL A CA 1
ATOM 1224 C C . VAL A 1 159 ? -11.276 -7.780 5.553 1.00 97.88 159 VAL A C 1
ATOM 1226 O O . VAL A 1 159 ? -10.780 -6.957 4.780 1.00 97.88 159 VAL A O 1
ATOM 1229 N N . GLU A 1 160 ? -11.312 -9.086 5.289 1.00 97.69 160 GLU A N 1
ATOM 1230 C CA . GLU A 1 160 ? -10.801 -9.648 4.040 1.00 97.69 160 GLU A CA 1
ATOM 1231 C C . GLU A 1 160 ? -11.688 -9.291 2.844 1.00 97.69 160 GLU A C 1
ATOM 1233 O O . GLU A 1 160 ? -11.177 -8.864 1.814 1.00 97.69 160 GLU A O 1
ATOM 1238 N N . GLU A 1 161 ? -13.010 -9.342 2.988 1.00 97.81 161 GLU A N 1
ATOM 1239 C CA . GLU A 1 161 ? -13.942 -8.891 1.949 1.00 97.81 161 GLU A CA 1
ATOM 1240 C C . GLU A 1 161 ? -13.699 -7.418 1.570 1.00 97.81 161 GLU A C 1
ATOM 1242 O O . GLU A 1 161 ? -13.569 -7.057 0.395 1.00 97.81 161 GLU A O 1
ATOM 1247 N N . CYS A 1 162 ? -13.560 -6.553 2.579 1.00 97.75 162 CYS A N 1
ATOM 1248 C CA . CYS A 1 162 ? -13.238 -5.141 2.393 1.00 97.75 162 CYS A CA 1
ATOM 1249 C C . CYS A 1 162 ? -11.868 -4.949 1.725 1.00 97.75 162 CYS A C 1
ATOM 1251 O O . CYS A 1 162 ? -11.700 -4.044 0.899 1.00 97.75 162 CYS A O 1
ATOM 1253 N N . HIS A 1 163 ? -10.890 -5.788 2.078 1.00 97.12 163 HIS A N 1
ATOM 1254 C CA . HIS A 1 163 ? -9.567 -5.796 1.464 1.00 97.12 163 HIS A CA 1
ATOM 1255 C C . HIS A 1 163 ? -9.639 -6.142 -0.023 1.00 97.12 163 HIS A C 1
ATOM 1257 O O . HIS A 1 163 ? -9.156 -5.352 -0.835 1.00 97.12 163 HIS A O 1
ATOM 1263 N N . GLU A 1 164 ? -10.273 -7.261 -0.370 1.00 96.81 164 GLU A N 1
ATOM 1264 C CA . GLU A 1 164 ? -10.423 -7.745 -1.746 1.00 96.81 164 GLU A CA 1
ATOM 1265 C C . GLU A 1 164 ? -11.174 -6.738 -2.616 1.00 96.81 164 GLU A C 1
ATOM 1267 O O . GLU A 1 164 ? -10.765 -6.452 -3.741 1.00 96.81 164 GLU A O 1
ATOM 1272 N N . ARG A 1 165 ? -12.212 -6.093 -2.072 1.00 97.19 165 ARG A N 1
ATOM 1273 C CA . ARG A 1 165 ? -12.916 -5.009 -2.766 1.00 97.19 165 ARG A CA 1
ATOM 1274 C C . ARG A 1 165 ? -11.981 -3.848 -3.108 1.00 97.19 165 ARG A C 1
ATOM 1276 O O . ARG A 1 165 ? -11.959 -3.391 -4.251 1.00 97.19 165 ARG A O 1
ATOM 1283 N N . VAL A 1 166 ? -11.221 -3.345 -2.133 1.00 97.19 166 VAL A N 1
ATOM 1284 C CA . VAL A 1 166 ? -10.295 -2.221 -2.362 1.00 97.19 166 VAL A CA 1
ATOM 1285 C C . VAL A 1 166 ? -9.168 -2.632 -3.310 1.00 97.19 166 VAL A C 1
ATOM 1287 O O . VAL A 1 166 ? -8.850 -1.885 -4.235 1.00 97.19 166 VAL A O 1
ATOM 1290 N N . HIS A 1 167 ? -8.580 -3.810 -3.104 1.00 96.38 167 HIS A N 1
ATOM 1291 C CA . HIS A 1 167 ? -7.507 -4.343 -3.943 1.00 96.38 167 HIS A CA 1
ATOM 1292 C C . HIS A 1 167 ? -7.967 -4.523 -5.393 1.00 96.38 167 HIS A C 1
ATOM 1294 O O . HIS A 1 167 ? -7.320 -3.993 -6.297 1.00 96.38 167 HIS A O 1
ATOM 1300 N N . GLY A 1 168 ? -9.123 -5.154 -5.612 1.00 96.81 168 GLY A N 1
ATOM 1301 C CA . GLY A 1 168 ? -9.700 -5.370 -6.937 1.00 96.81 168 GLY A CA 1
ATOM 1302 C C . GLY A 1 168 ? -9.985 -4.066 -7.684 1.00 96.81 168 GLY A C 1
ATOM 1303 O O . GLY A 1 168 ? -9.615 -3.938 -8.850 1.00 96.81 168 GLY A O 1
ATOM 1304 N N . MET A 1 169 ? -10.549 -3.056 -7.008 1.00 97.25 169 MET A N 1
ATOM 1305 C CA . MET A 1 169 ? -10.742 -1.719 -7.595 1.00 97.25 169 MET A CA 1
ATOM 1306 C C . MET A 1 169 ? -9.416 -1.084 -8.029 1.00 97.25 169 MET A C 1
ATOM 1308 O O . MET A 1 169 ? -9.326 -0.479 -9.099 1.00 97.25 169 MET A O 1
ATOM 1312 N N . MET A 1 170 ? -8.378 -1.210 -7.198 1.00 96.81 170 MET A N 1
ATOM 1313 C CA . MET A 1 170 ? -7.065 -0.658 -7.513 1.00 96.81 170 MET A CA 1
ATOM 1314 C C . MET A 1 170 ? -6.394 -1.400 -8.673 1.00 96.81 170 MET A C 1
ATOM 1316 O O . MET A 1 170 ? -5.795 -0.750 -9.529 1.00 96.81 170 MET A O 1
ATOM 1320 N N . GLN A 1 171 ? -6.504 -2.730 -8.723 1.00 96.44 171 GLN A N 1
ATOM 1321 C CA . GLN A 1 171 ? -5.928 -3.535 -9.800 1.00 96.44 171 GLN A CA 1
ATOM 1322 C C . GLN A 1 171 ? -6.636 -3.269 -11.133 1.00 96.44 171 GLN A C 1
ATOM 1324 O O . GLN A 1 171 ? -5.955 -3.053 -12.131 1.00 96.44 171 GLN A O 1
ATOM 1329 N N . ALA A 1 172 ? -7.969 -3.182 -11.146 1.00 97.31 172 ALA A N 1
ATOM 1330 C CA . ALA A 1 172 ? -8.722 -2.834 -12.351 1.00 97.31 172 ALA A CA 1
ATOM 1331 C C . ALA A 1 172 ? -8.314 -1.455 -12.901 1.00 97.31 172 ALA A C 1
ATOM 1333 O O . ALA A 1 172 ? -8.027 -1.315 -14.087 1.00 97.31 172 ALA A O 1
ATOM 1334 N N . CYS A 1 173 ? -8.184 -0.451 -12.025 1.00 97.00 173 CYS A N 1
ATOM 1335 C CA . CYS A 1 173 ? -7.686 0.869 -12.415 1.00 97.00 173 CYS A CA 1
ATOM 1336 C C . CYS A 1 173 ? -6.245 0.809 -12.955 1.00 97.00 173 CYS A C 1
ATOM 1338 O O . CYS A 1 173 ? -5.921 1.463 -13.946 1.00 97.00 173 CYS A O 1
ATOM 1340 N N . LEU A 1 174 ? -5.368 0.002 -12.347 1.00 95.12 174 LEU A N 1
ATOM 1341 C CA . LEU A 1 174 ? -4.005 -0.182 -12.849 1.00 95.12 174 LEU A CA 1
ATOM 1342 C C . LEU A 1 174 ? -4.016 -0.762 -14.270 1.00 95.12 174 LEU A C 1
ATOM 1344 O O . LEU A 1 174 ? -3.291 -0.265 -15.134 1.00 95.12 174 LEU A O 1
ATOM 1348 N N . ASP A 1 175 ? -4.854 -1.763 -14.524 1.00 95.69 175 ASP A N 1
ATOM 1349 C CA . ASP A 1 175 ? -4.986 -2.394 -15.837 1.00 95.69 175 ASP A CA 1
ATOM 1350 C C . ASP A 1 175 ? -5.502 -1.400 -16.896 1.00 95.69 175 ASP A C 1
ATOM 1352 O O . ASP A 1 175 ? -4.957 -1.343 -18.004 1.00 95.69 175 ASP A O 1
ATOM 1356 N N . GLU A 1 176 ? -6.468 -0.545 -16.543 1.00 95.31 176 GLU A N 1
ATOM 1357 C CA . GLU A 1 176 ? -6.957 0.547 -17.399 1.00 95.31 176 GLU A CA 1
ATOM 1358 C C . GLU A 1 176 ? -5.858 1.567 -17.728 1.00 95.31 176 GLU A C 1
ATOM 1360 O O . GLU A 1 176 ? -5.658 1.924 -18.896 1.00 95.31 176 GLU A O 1
ATOM 1365 N N . LEU A 1 177 ? -5.097 2.012 -16.722 1.00 93.94 177 LEU A N 1
ATOM 1366 C CA . LEU A 1 177 ? -3.987 2.948 -16.920 1.00 93.94 177 LEU A CA 1
ATOM 1367 C C . LEU A 1 177 ? -2.897 2.352 -17.820 1.00 93.94 177 LEU A C 1
ATOM 1369 O O . LEU A 1 177 ? -2.332 3.052 -18.665 1.00 93.94 177 LEU A O 1
ATOM 1373 N N . LEU A 1 178 ? -2.609 1.058 -17.672 1.00 91.94 178 LEU A N 1
ATOM 1374 C CA . LEU A 1 178 ? -1.652 0.346 -18.517 1.00 91.94 178 LEU A CA 1
ATOM 1375 C C . LEU A 1 178 ? -2.154 0.199 -19.957 1.00 91.94 178 LEU A C 1
ATOM 1377 O O . LEU A 1 178 ? -1.363 0.356 -20.890 1.00 91.94 178 LEU A O 1
ATOM 1381 N N . ALA A 1 179 ? -3.445 -0.077 -20.156 1.00 92.31 179 ALA A N 1
ATOM 1382 C CA . ALA A 1 179 ? -4.052 -0.134 -21.484 1.00 92.31 179 ALA A CA 1
ATOM 1383 C C . ALA A 1 179 ? -3.992 1.233 -22.182 1.00 92.31 179 ALA A C 1
ATOM 1385 O O . ALA A 1 179 ? -3.530 1.323 -23.320 1.00 92.31 179 ALA A O 1
ATOM 1386 N N . ARG A 1 180 ? -4.354 2.307 -21.469 1.00 90.38 180 ARG A N 1
ATOM 1387 C CA . ARG A 1 180 ? -4.254 3.687 -21.962 1.00 90.38 180 ARG A CA 1
ATOM 1388 C C . ARG A 1 180 ? -2.826 4.043 -22.370 1.00 90.38 180 ARG A C 1
ATOM 1390 O O . ARG A 1 180 ? -2.600 4.563 -23.458 1.00 90.38 180 ARG A O 1
ATOM 1397 N N . ARG A 1 181 ? -1.849 3.704 -21.530 1.00 86.56 181 ARG A N 1
ATOM 1398 C CA . ARG A 1 181 ? -0.429 3.937 -21.809 1.00 86.56 181 ARG A CA 1
ATOM 1399 C C . ARG A 1 181 ? 0.040 3.245 -23.092 1.00 86.56 181 ARG A C 1
ATOM 1401 O O . ARG A 1 181 ? 0.806 3.843 -23.836 1.00 86.56 181 ARG A O 1
ATOM 1408 N N . LYS A 1 182 ? -0.405 2.008 -23.349 1.00 86.44 182 LYS A N 1
ATOM 1409 C CA . LYS A 1 182 ? -0.083 1.280 -24.591 1.00 86.44 182 LYS A CA 1
ATOM 1410 C C . LYS A 1 182 ? -0.725 1.900 -25.833 1.00 86.44 182 LYS A C 1
ATOM 1412 O O . LYS A 1 182 ? -0.195 1.717 -26.915 1.00 86.44 182 LYS A O 1
ATOM 1417 N N . ALA A 1 183 ? -1.865 2.573 -25.691 1.00 87.19 183 ALA A N 1
ATOM 1418 C CA . ALA A 1 183 ? -2.534 3.244 -26.804 1.00 87.19 183 ALA A CA 1
ATOM 1419 C C . ALA A 1 183 ? -1.911 4.615 -27.136 1.00 87.19 183 ALA A C 1
ATOM 1421 O O . ALA A 1 183 ? -2.017 5.081 -28.265 1.00 87.19 183 ALA A O 1
ATOM 1422 N N . GLU A 1 184 ? -1.282 5.268 -26.154 1.00 81.94 184 GLU A N 1
ATOM 1423 C CA . GLU A 1 184 ? -0.657 6.594 -26.288 1.00 81.94 184 GLU A CA 1
ATOM 1424 C C . GLU A 1 184 ? 0.856 6.553 -26.607 1.00 81.94 184 GLU A C 1
ATOM 1426 O O . GLU A 1 184 ? 1.494 7.614 -26.695 1.00 81.94 184 GLU A O 1
ATOM 1431 N N . GLY A 1 185 ? 1.451 5.359 -26.693 1.00 65.75 185 GLY A N 1
ATOM 1432 C CA . GLY A 1 185 ? 2.876 5.124 -26.957 1.00 65.75 185 GLY A CA 1
ATOM 1433 C C . GLY A 1 185 ? 3.088 4.362 -28.251 1.00 65.75 185 GLY A C 1
ATOM 1434 O O . GLY A 1 185 ? 4.060 4.714 -28.951 1.00 65.75 185 GLY A O 1
#

pLDDT: mean 77.21, std 18.36, range [31.83, 98.0]

Sequence (185 aa):
TSFRVGPVARFFTALGAVPAAPEMASELLQSGYKVLAFPGGETDSMRSFADRNRIIFGTRRGYIRLALRENVPIVPVVTAGGHETLIVLTSGERIARMTGIDRVLGMKRWPITLCLPWGLTLGPPILHLPVPTRVYQQVLPPVRFERSGPEAAEDADYVEECHERVHGMMQACLDELLARRKAEG

Foldseek 3Di:
DDPPDDPVSVVCVVVVDDPPDLVVVLVCVVVVHDDDDDQLPLNQLLPAPVCLLAGDNDPGLSVLLSCQANQHWDWDKAKHFPCQQKHFHHQQQVVCVVVVVCVVVVDNGFTFIQAPPVGTDTHDCPHHRGDPTDMDMDIHPTHGDPHGHNVCSVPPVNSVVSVCVSRVVRSVVSVVVVVVSVVVD